Protein AF-A0A0W0EUM8-F1 (afdb_monomer_lite)

Secondary structure (DSSP, 8-state):
--HHHHHHHHHHHHHHHHHHHHHHHHHHHHHHHHHHHHHHH-SS----HHHHHHHHHHHHHHHHHHHHHHHHHHIIIIISTTTT-HHHHHHSTTHHHHHHHHHHHHHHHHHHHHHHHHHHHHHHHTTT-HHHHHHHHHHHHHHHHHHHHHHHHHHT--TT--TTHHHHHHHHHHHHHHHHHHHHHHHHHHHTS-THHHHHHHHHHH--

pLDDT: mean 71.12, std 13.41, range [39.47, 92.69]

Foldseek 3Di:
DPVVVVLVVLVVVLVVLVVVLVVLVVVLVVVVVVLVVVVVVDPPDDRPPVVNVLSVVLNVLSVVLSVVSVVVNCCLQPVCVVVPHSVVVVVVPPVVLVVVLVNLVSVLVSLLSVLVVLLVVLCVLVVNPCPLSVVSVVLSVQLVVLSVVLSVLSVPDDPPDPPSVVVSVVSVVSNVVSSVVSVVSSVVSSVVSDPVVVVVVVVVVVVD

Radius of gyration: 22.45 Å; chains: 1; bounding box: 60×25×68 Å

Structure (mmCIF, N/CA/C/O backbone):
data_AF-A0A0W0EUM8-F1
#
_entry.id   AF-A0A0W0EUM8-F1
#
loop_
_atom_site.group_PDB
_atom_site.id
_atom_site.type_symbol
_atom_site.label_atom_id
_atom_site.label_alt_id
_atom_site.label_comp_id
_atom_site.label_asym_id
_atom_site.label_entity_id
_atom_site.label_seq_id
_atom_site.pdbx_PDB_ins_code
_atom_site.Cartn_x
_atom_site.Cartn_y
_atom_site.Cartn_z
_atom_site.occupancy
_atom_site.B_iso_or_equiv
_atom_site.auth_seq_id
_atom_site.auth_comp_id
_atom_site.auth_asym_id
_atom_site.auth_atom_id
_atom_site.pdbx_PDB_model_num
ATOM 1 N N . MET A 1 1 ? 11.590 9.598 -30.846 1.00 39.47 1 MET A N 1
ATOM 2 C CA . MET A 1 1 ? 11.551 10.796 -29.966 1.00 39.47 1 MET A CA 1
ATOM 3 C C . MET A 1 1 ? 10.695 10.592 -28.700 1.00 39.47 1 MET A C 1
ATOM 5 O O . MET A 1 1 ? 10.534 11.533 -27.940 1.00 39.47 1 MET A O 1
ATOM 9 N N . SER A 1 2 ? 10.203 9.379 -28.421 1.00 51.53 2 SER A N 1
ATOM 10 C CA . SER A 1 2 ? 9.287 9.040 -27.312 1.00 51.53 2 SER A CA 1
ATOM 11 C C . SER A 1 2 ? 9.955 8.507 -26.039 1.00 51.53 2 SER A C 1
ATOM 13 O O . SER A 1 2 ? 9.294 8.376 -25.021 1.0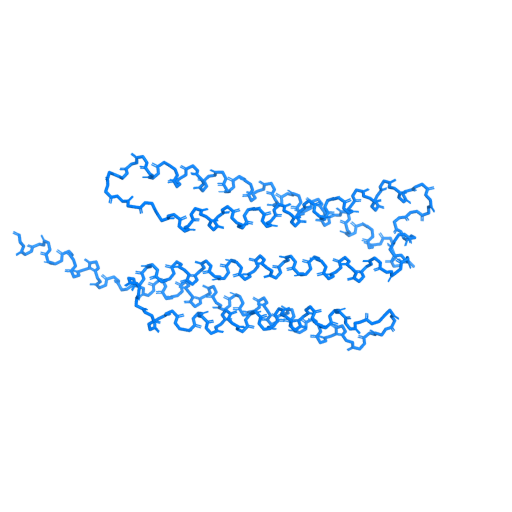0 51.53 2 SER A O 1
ATOM 15 N N . ASP A 1 3 ? 11.246 8.187 -26.071 1.00 49.84 3 ASP A N 1
ATOM 16 C CA . ASP A 1 3 ? 11.852 7.396 -24.987 1.00 49.84 3 ASP A CA 1
ATOM 17 C C . ASP A 1 3 ? 12.497 8.267 -23.898 1.00 49.84 3 ASP A C 1
ATOM 19 O O . ASP A 1 3 ? 12.650 7.835 -22.760 1.00 49.84 3 ASP A O 1
ATOM 23 N N . LEU A 1 4 ? 12.841 9.518 -24.233 1.00 57.50 4 LEU A N 1
ATOM 24 C CA . LEU A 1 4 ? 13.409 10.483 -23.283 1.00 57.50 4 LEU A CA 1
ATOM 25 C C . LEU A 1 4 ? 12.379 10.892 -22.210 1.00 57.50 4 LEU A C 1
ATOM 27 O O . LEU A 1 4 ? 12.738 11.252 -21.088 1.00 57.50 4 LEU A O 1
ATOM 31 N N . SER A 1 5 ? 11.083 10.811 -22.537 1.00 66.81 5 SER A N 1
ATOM 32 C CA . SER A 1 5 ? 10.002 11.098 -21.591 1.00 66.81 5 SER A CA 1
ATOM 33 C C . SER A 1 5 ? 9.800 9.973 -20.576 1.00 66.81 5 SER A C 1
ATOM 35 O O . SER A 1 5 ? 9.474 10.260 -19.427 1.00 66.81 5 SER A O 1
ATOM 37 N N . LEU A 1 6 ? 10.033 8.710 -20.952 1.00 67.44 6 LEU A N 1
ATOM 38 C CA . LEU A 1 6 ? 9.819 7.554 -20.078 1.00 67.44 6 LEU A CA 1
ATOM 39 C C . LEU A 1 6 ? 10.828 7.508 -18.925 1.00 67.44 6 LEU A C 1
ATOM 41 O O . LEU A 1 6 ? 10.447 7.277 -17.779 1.00 67.44 6 LEU A O 1
ATOM 45 N N . GLU A 1 7 ? 12.107 7.746 -19.218 1.00 67.38 7 GLU A N 1
ATOM 46 C CA . GLU A 1 7 ? 13.165 7.788 -18.201 1.00 67.38 7 GLU A CA 1
ATOM 47 C C . GLU A 1 7 ? 12.944 8.949 -17.225 1.00 67.38 7 GLU A C 1
ATOM 49 O O . GLU A 1 7 ? 12.997 8.762 -16.009 1.00 67.38 7 GLU A O 1
ATOM 54 N N . THR A 1 8 ? 12.587 10.121 -17.760 1.00 72.69 8 THR A N 1
ATOM 55 C CA . THR A 1 8 ? 12.259 11.313 -16.970 1.00 72.69 8 THR A CA 1
ATOM 56 C C . THR A 1 8 ? 11.038 11.073 -16.078 1.00 72.69 8 THR A C 1
ATOM 58 O O . THR A 1 8 ? 11.063 11.390 -14.890 1.00 72.69 8 THR A O 1
ATOM 61 N N . TYR A 1 9 ? 9.981 10.459 -16.619 1.00 77.31 9 TYR A N 1
ATOM 62 C CA . TYR A 1 9 ? 8.780 10.102 -15.863 1.00 77.31 9 TYR A CA 1
ATOM 63 C C . TYR A 1 9 ? 9.095 9.145 -14.710 1.00 77.31 9 TYR A C 1
ATOM 65 O O . TYR A 1 9 ? 8.673 9.389 -13.582 1.00 77.31 9 TYR A O 1
ATOM 73 N N . LYS A 1 10 ? 9.868 8.083 -14.967 1.00 73.88 10 LYS A N 1
ATOM 74 C CA . LYS A 1 10 ? 10.244 7.102 -13.939 1.00 73.88 10 LYS A CA 1
ATOM 75 C C . LYS A 1 10 ? 11.109 7.709 -12.844 1.00 73.88 10 LYS A C 1
ATOM 77 O O . LYS A 1 10 ? 10.906 7.403 -11.674 1.00 73.88 10 LYS A O 1
ATOM 82 N N . PHE A 1 11 ? 12.044 8.581 -13.218 1.00 78.44 11 PHE A N 1
ATOM 83 C CA . PHE A 1 11 ? 12.857 9.311 -12.254 1.00 78.44 11 PHE A CA 1
ATOM 84 C C . PHE A 1 11 ? 11.972 10.129 -11.310 1.00 78.44 11 PHE A C 1
ATOM 86 O O . PHE A 1 11 ? 12.057 9.980 -10.093 1.00 78.44 11 PHE A O 1
ATOM 93 N N . ILE A 1 12 ? 11.069 10.938 -11.871 1.00 82.94 12 ILE A N 1
ATOM 94 C CA . ILE A 1 12 ? 10.133 11.756 -11.091 1.00 82.94 12 ILE A CA 1
ATOM 95 C C . ILE A 1 12 ? 9.230 10.868 -10.222 1.00 82.94 12 ILE A C 1
ATOM 97 O O . ILE A 1 12 ? 9.024 11.179 -9.051 1.00 82.94 12 ILE A O 1
ATOM 101 N N . ALA A 1 13 ? 8.733 9.750 -10.758 1.00 83.62 13 ALA A N 1
ATOM 102 C CA . ALA A 1 13 ? 7.863 8.827 -10.034 1.00 83.62 13 ALA A CA 1
ATOM 103 C C . ALA A 1 13 ? 8.527 8.261 -8.768 1.00 83.62 13 ALA A C 1
ATOM 105 O O . ALA A 1 13 ? 7.901 8.278 -7.713 1.00 83.62 13 ALA A O 1
ATOM 106 N N . ILE A 1 14 ? 9.798 7.850 -8.837 1.00 83.44 14 ILE A N 1
ATOM 107 C CA . ILE A 1 14 ? 10.536 7.313 -7.679 1.00 83.44 14 ILE A CA 1
ATOM 108 C C . ILE A 1 14 ? 10.715 8.378 -6.587 1.00 83.44 14 ILE A C 1
ATOM 110 O O . ILE A 1 14 ? 10.550 8.087 -5.403 1.00 83.44 14 ILE A O 1
ATOM 114 N N . TRP A 1 15 ? 11.018 9.625 -6.962 1.00 87.25 15 TRP A N 1
ATOM 115 C CA . TRP A 1 15 ? 11.133 10.725 -5.996 1.00 87.25 15 TRP A CA 1
ATOM 116 C C . TRP A 1 15 ? 9.802 11.042 -5.320 1.00 87.25 15 TRP A C 1
ATOM 118 O O . TRP A 1 15 ? 9.750 11.237 -4.106 1.00 87.25 15 TRP A O 1
ATOM 128 N N . VAL A 1 16 ? 8.720 11.068 -6.097 1.00 89.56 16 VAL A N 1
ATOM 129 C CA . VAL A 1 16 ? 7.369 11.264 -5.566 1.00 89.56 16 VAL A CA 1
ATOM 130 C C . VAL A 1 16 ? 7.001 10.121 -4.616 1.00 89.56 16 VAL A C 1
ATOM 132 O O . VAL A 1 16 ? 6.531 10.379 -3.508 1.00 89.56 16 VAL A O 1
ATOM 135 N N . GLU A 1 17 ? 7.275 8.872 -4.994 1.00 86.75 17 GLU A N 1
ATOM 136 C CA . GLU A 1 17 ? 7.037 7.699 -4.149 1.00 86.75 17 GLU A CA 1
ATOM 137 C C . GLU A 1 17 ? 7.831 7.765 -2.834 1.00 86.75 17 GLU A C 1
ATOM 139 O O . GLU A 1 17 ? 7.269 7.520 -1.765 1.00 86.75 17 GLU A O 1
ATOM 144 N N . ALA A 1 18 ? 9.097 8.193 -2.881 1.00 89.56 18 ALA A N 1
ATOM 145 C CA . ALA A 1 18 ? 9.931 8.373 -1.694 1.00 89.56 18 ALA A CA 1
ATOM 146 C C . ALA A 1 18 ? 9.352 9.408 -0.713 1.00 89.56 18 ALA A C 1
ATOM 148 O O . ALA A 1 18 ? 9.354 9.182 0.500 1.00 89.56 18 ALA A O 1
ATOM 149 N N . ILE A 1 19 ? 8.814 10.523 -1.222 1.00 92.19 19 ILE A N 1
ATOM 150 C CA . ILE A 1 19 ? 8.155 11.547 -0.395 1.00 92.19 19 ILE A CA 1
ATOM 151 C C . ILE A 1 19 ? 6.917 10.958 0.292 1.00 92.19 19 ILE A C 1
ATOM 153 O O . ILE A 1 19 ? 6.753 11.111 1.507 1.00 92.19 19 ILE A O 1
ATOM 157 N N . PHE A 1 20 ? 6.069 10.245 -0.454 1.00 89.00 20 PHE A N 1
ATOM 158 C CA . PHE A 1 20 ? 4.875 9.606 0.105 1.00 89.00 20 PHE A CA 1
ATOM 159 C C . PHE A 1 20 ? 5.219 8.535 1.146 1.00 89.00 20 PHE A C 1
ATOM 161 O O . PHE A 1 20 ? 4.575 8.479 2.198 1.00 89.00 20 PHE A O 1
ATOM 168 N N . TRP A 1 21 ? 6.253 7.726 0.909 1.00 90.88 21 TRP A N 1
ATOM 169 C CA . TRP A 1 21 ? 6.733 6.742 1.880 1.00 90.88 21 TRP A CA 1
ATOM 170 C C . TRP A 1 21 ? 7.273 7.405 3.160 1.00 90.88 21 TRP A C 1
ATOM 172 O O . TRP A 1 21 ? 6.959 6.967 4.273 1.00 90.88 21 TRP A O 1
ATOM 182 N N . GLY A 1 22 ? 8.006 8.517 3.033 1.00 90.12 22 GLY A N 1
ATOM 183 C CA . GLY A 1 22 ? 8.460 9.315 4.175 1.00 90.12 22 GLY A CA 1
ATOM 184 C C . GLY A 1 22 ? 7.294 9.847 5.017 1.00 90.12 22 GLY A C 1
ATOM 185 O O . GLY A 1 22 ? 7.267 9.667 6.237 1.00 90.12 22 GLY A O 1
ATOM 186 N N . MET A 1 23 ? 6.275 10.423 4.371 1.00 92.56 23 MET A N 1
ATOM 187 C CA . MET A 1 23 ? 5.049 10.865 5.049 1.00 92.56 23 MET A CA 1
ATOM 188 C C . MET A 1 23 ? 4.325 9.705 5.747 1.00 92.56 23 MET A C 1
ATOM 190 O O . MET A 1 23 ? 3.881 9.841 6.891 1.00 92.56 23 MET A O 1
ATOM 194 N N . TYR A 1 24 ? 4.234 8.548 5.087 1.00 88.81 24 TYR A N 1
ATOM 195 C CA . TYR A 1 24 ? 3.601 7.357 5.650 1.00 88.81 24 TYR A CA 1
ATOM 196 C C . TYR A 1 24 ? 4.340 6.836 6.891 1.00 88.81 24 TYR A C 1
ATOM 198 O O . TYR A 1 24 ? 3.704 6.433 7.866 1.00 88.81 24 TYR A O 1
ATOM 206 N N . THR A 1 25 ? 5.669 6.935 6.908 1.00 90.62 25 THR A N 1
ATOM 207 C CA . THR A 1 25 ? 6.510 6.566 8.056 1.00 90.62 25 THR A CA 1
ATOM 208 C C . THR A 1 25 ? 6.232 7.438 9.280 1.00 90.62 25 THR A C 1
ATOM 210 O O . THR A 1 25 ? 6.096 6.924 10.394 1.00 90.62 25 THR A O 1
ATOM 213 N N . VAL A 1 26 ? 6.065 8.750 9.091 1.00 92.69 26 VAL A N 1
ATOM 214 C CA . VAL A 1 26 ? 5.696 9.668 10.184 1.00 92.69 26 VAL A CA 1
ATOM 215 C C . VAL A 1 26 ? 4.311 9.328 10.738 1.00 92.69 26 VAL A C 1
ATOM 217 O O . VAL A 1 26 ? 4.139 9.224 11.955 1.00 92.69 26 VAL A O 1
ATOM 220 N N . LEU A 1 27 ? 3.329 9.085 9.862 1.00 87.94 27 LEU A N 1
ATOM 221 C CA . LEU A 1 27 ? 1.982 8.668 10.267 1.00 87.94 27 LEU A CA 1
ATOM 222 C C . LEU A 1 27 ? 1.996 7.341 11.032 1.00 87.94 27 LEU A C 1
ATOM 224 O O . LEU A 1 27 ? 1.303 7.208 12.043 1.00 87.94 27 LEU A O 1
ATOM 228 N N . PHE A 1 28 ? 2.804 6.376 10.590 1.00 88.25 28 PHE A N 1
ATOM 229 C CA . PHE A 1 28 ? 3.001 5.115 11.296 1.00 88.25 28 PHE A CA 1
ATOM 230 C C . PHE A 1 28 ? 3.592 5.342 12.695 1.00 88.25 28 PHE A C 1
ATOM 232 O O . PHE A 1 28 ? 3.067 4.803 13.670 1.00 88.25 28 PHE A O 1
ATOM 239 N N . GLY A 1 29 ? 4.608 6.201 12.823 1.00 87.06 29 GLY A N 1
ATOM 240 C CA . GLY A 1 29 ? 5.197 6.577 14.112 1.00 87.06 29 GLY A CA 1
ATOM 241 C C . GLY A 1 29 ? 4.182 7.198 15.076 1.00 87.06 29 GLY A C 1
ATOM 242 O O . GLY A 1 29 ? 4.079 6.772 16.228 1.00 87.06 29 GLY A O 1
ATOM 243 N N . ILE A 1 30 ? 3.365 8.141 14.594 1.00 86.38 30 ILE A N 1
ATOM 244 C CA . ILE A 1 30 ? 2.280 8.751 15.380 1.00 86.38 30 ILE A CA 1
ATOM 245 C C . ILE A 1 30 ? 1.245 7.692 15.779 1.00 86.38 30 ILE A C 1
ATOM 247 O O . ILE A 1 30 ? 0.843 7.626 16.941 1.00 86.38 30 ILE A O 1
ATOM 251 N N . CYS A 1 31 ? 0.832 6.830 14.847 1.00 84.00 31 CYS A N 1
ATOM 252 C CA . CYS A 1 31 ? -0.136 5.766 15.107 1.00 84.00 31 CYS A CA 1
ATOM 253 C C . CYS A 1 31 ? 0.362 4.804 16.195 1.00 84.00 31 CYS A C 1
ATOM 255 O O . CYS A 1 31 ? -0.363 4.510 17.148 1.00 84.00 31 CYS A O 1
ATOM 257 N N . MET A 1 32 ? 1.624 4.382 16.107 1.00 83.56 32 MET A N 1
ATOM 258 C CA . MET A 1 32 ? 2.278 3.546 17.112 1.00 83.56 32 MET A CA 1
ATOM 259 C C . MET A 1 32 ? 2.364 4.253 18.464 1.00 83.56 32 MET A C 1
ATOM 261 O O . MET A 1 32 ? 2.022 3.656 19.486 1.00 83.56 32 MET A O 1
ATOM 265 N N . TYR A 1 33 ? 2.749 5.531 18.487 1.00 83.94 33 TYR A N 1
ATOM 266 C CA . TYR A 1 33 ? 2.795 6.323 19.714 1.00 83.94 33 TYR A CA 1
ATOM 267 C C . TYR A 1 33 ? 1.421 6.408 20.385 1.00 83.94 33 TYR A C 1
ATOM 269 O O . TYR A 1 33 ? 1.316 6.179 21.590 1.00 83.94 33 TYR A O 1
ATOM 277 N N . VAL A 1 34 ? 0.357 6.674 19.623 1.00 81.31 34 VAL A N 1
ATOM 278 C CA . VAL A 1 34 ? -1.016 6.752 20.142 1.00 81.31 34 VAL A CA 1
ATOM 279 C C . VAL A 1 34 ? -1.489 5.391 20.652 1.00 81.31 34 VAL A C 1
ATOM 281 O O . VAL A 1 34 ? -2.000 5.315 21.767 1.00 81.31 34 VAL A O 1
ATOM 284 N N . LEU A 1 35 ? -1.275 4.307 19.901 1.00 74.00 35 LEU A N 1
ATOM 285 C CA . LEU A 1 35 ? -1.672 2.952 20.307 1.00 74.00 35 LEU A CA 1
ATOM 286 C C . LEU A 1 35 ? -0.943 2.486 21.576 1.00 74.00 35 LEU A C 1
ATOM 288 O O . LEU A 1 35 ? -1.557 1.909 22.477 1.00 74.00 35 LEU A O 1
ATOM 292 N N . LEU A 1 36 ? 0.360 2.759 21.676 1.00 75.06 36 LEU A N 1
ATOM 293 C CA . LEU A 1 36 ? 1.174 2.411 22.842 1.00 75.06 36 LEU A CA 1
ATOM 294 C C . LEU A 1 36 ? 0.900 3.331 24.041 1.00 75.06 36 LEU A C 1
ATOM 296 O O . LEU A 1 36 ? 0.954 2.882 25.186 1.00 75.06 36 LEU A O 1
ATOM 300 N N . SER A 1 37 ? 0.562 4.598 23.805 1.00 69.88 37 SER A N 1
ATOM 301 C CA . SER A 1 37 ? 0.185 5.542 24.865 1.00 69.88 37 SER A CA 1
ATOM 302 C C . SER A 1 37 ? -1.232 5.293 25.385 1.00 69.88 37 SER A C 1
ATOM 304 O O . SER A 1 37 ? -1.477 5.449 26.580 1.00 69.88 37 SER A O 1
ATOM 306 N N . ALA A 1 38 ? -2.156 4.846 24.531 1.00 63.31 38 ALA A N 1
ATOM 307 C CA . ALA A 1 38 ? -3.490 4.398 24.930 1.00 63.31 38 ALA A CA 1
ATOM 308 C C . ALA A 1 38 ? -3.418 3.149 25.825 1.00 63.31 38 ALA A C 1
ATOM 310 O O . ALA A 1 38 ? -4.126 3.072 26.827 1.00 63.31 38 ALA A O 1
ATOM 311 N N . ARG A 1 39 ? -2.480 2.226 25.549 1.00 60.34 39 ARG A N 1
ATOM 312 C CA . ARG A 1 39 ? -2.170 1.085 26.434 1.00 60.34 39 ARG A CA 1
ATOM 313 C C . ARG A 1 39 ? -1.769 1.522 27.849 1.00 60.34 39 ARG A C 1
ATOM 315 O O . ARG A 1 39 ? -2.073 0.808 28.795 1.00 60.34 39 ARG A O 1
ATOM 322 N N . LYS A 1 40 ? -1.085 2.664 28.001 1.00 56.34 40 LYS A N 1
ATOM 323 C CA . LYS A 1 40 ? -0.689 3.200 29.317 1.00 56.34 40 LYS A CA 1
ATOM 324 C C . LYS A 1 40 ? -1.819 3.942 30.041 1.00 56.34 40 LYS A C 1
ATOM 326 O O . LYS A 1 40 ? -1.772 4.033 31.260 1.00 56.34 40 LYS A O 1
ATOM 331 N N . ARG A 1 41 ? -2.804 4.485 29.314 1.00 53.84 41 ARG A N 1
ATOM 332 C CA . ARG A 1 41 ? -3.895 5.308 29.873 1.00 53.84 41 ARG A CA 1
ATOM 333 C C . ARG A 1 41 ? -5.143 4.518 30.285 1.00 53.84 41 ARG A C 1
ATOM 335 O O . ARG A 1 41 ? -5.912 5.019 31.095 1.00 53.84 41 ARG A O 1
ATOM 342 N N . CYS A 1 42 ? -5.356 3.311 29.760 1.00 47.56 42 CYS A N 1
ATOM 343 C CA . CYS A 1 42 ? -6.550 2.512 30.052 1.00 47.56 42 CYS A CA 1
ATOM 344 C C . CYS A 1 42 ? -6.211 1.259 30.878 1.00 47.56 42 CYS A C 1
ATOM 346 O O . CYS A 1 42 ? -5.749 0.262 30.331 1.00 47.56 42 CYS A O 1
ATOM 348 N N . THR A 1 43 ? -6.513 1.283 32.181 1.00 44.56 43 THR A N 1
ATOM 349 C CA . THR A 1 43 ? -6.346 0.154 33.127 1.00 44.56 43 THR A CA 1
ATOM 350 C C . THR A 1 43 ? -7.279 -1.039 32.839 1.00 44.56 43 THR A C 1
ATOM 352 O O . THR A 1 43 ? -7.033 -2.144 33.310 1.00 44.56 43 THR A O 1
ATOM 355 N N . THR A 1 44 ? -8.323 -0.857 32.022 1.00 46.00 44 THR A N 1
ATOM 356 C CA . THR A 1 44 ? -9.363 -1.872 31.739 1.00 46.00 44 THR A CA 1
ATOM 357 C C . THR A 1 44 ? -9.571 -2.187 30.251 1.00 46.00 44 THR A C 1
ATOM 359 O O . THR A 1 44 ? -10.346 -3.078 29.910 1.00 46.00 44 THR A O 1
ATOM 362 N N . GLY A 1 45 ? -8.885 -1.497 29.335 1.00 44.34 45 GLY A N 1
ATOM 363 C CA . GLY A 1 45 ? -9.118 -1.631 27.894 1.00 44.34 45 GLY A CA 1
ATOM 364 C C . GLY A 1 45 ? -8.133 -2.586 27.236 1.00 44.34 45 GLY A C 1
ATOM 365 O O . GLY A 1 45 ? -6.981 -2.222 27.005 1.00 44.34 45 GLY A O 1
ATOM 366 N N . THR A 1 46 ? -8.567 -3.798 26.883 1.00 46.22 46 THR A N 1
ATOM 367 C CA . THR A 1 46 ? -7.775 -4.696 26.034 1.00 46.22 46 THR A CA 1
ATOM 368 C C . THR A 1 46 ? -7.397 -3.965 24.750 1.00 46.22 46 THR A C 1
ATOM 370 O O . THR A 1 46 ? -8.260 -3.660 23.926 1.00 46.22 46 THR A O 1
ATOM 373 N N . VAL A 1 47 ? -6.109 -3.673 24.573 1.00 51.19 47 VAL A N 1
ATOM 374 C CA . VAL A 1 47 ? -5.585 -3.126 23.319 1.00 51.19 47 VAL A CA 1
ATOM 375 C C . VAL A 1 47 ? -6.061 -4.041 22.195 1.00 51.19 47 VAL A C 1
ATOM 377 O O . VAL A 1 47 ? -5.870 -5.258 22.285 1.00 51.19 47 VAL A O 1
ATOM 380 N N . ASN A 1 48 ? -6.674 -3.486 21.147 1.00 62.31 48 ASN A N 1
ATOM 381 C CA . ASN A 1 48 ? -6.999 -4.239 19.937 1.00 62.31 48 ASN A CA 1
ATOM 382 C C . ASN A 1 48 ? -5.686 -4.659 19.254 1.00 62.31 48 ASN A C 1
ATOM 384 O O . ASN A 1 48 ? -5.261 -4.052 18.276 1.00 62.31 48 ASN A O 1
ATOM 388 N N . LYS A 1 49 ? -5.043 -5.715 19.781 1.00 66.56 49 LYS A N 1
ATOM 389 C CA . LYS A 1 49 ? -3.905 -6.452 19.205 1.00 66.56 49 LYS A CA 1
ATOM 390 C C . LYS A 1 49 ? -3.981 -6.556 17.674 1.00 66.56 49 LYS A C 1
ATOM 392 O O . LYS A 1 49 ? -2.963 -6.313 17.033 1.00 66.56 49 LYS A O 1
ATOM 397 N N . PRO A 1 50 ? -5.150 -6.848 17.072 1.00 67.00 50 PRO A N 1
ATOM 398 C CA . PRO A 1 50 ? -5.276 -6.889 15.620 1.00 67.00 50 PRO A CA 1
ATOM 399 C C . PRO A 1 50 ? -4.997 -5.554 14.934 1.00 67.00 50 PRO A C 1
ATOM 401 O O . PRO A 1 50 ? -4.310 -5.573 13.929 1.00 67.00 50 PRO A O 1
ATOM 404 N N . PHE A 1 51 ? -5.423 -4.412 15.481 1.00 71.81 51 PHE A N 1
ATOM 405 C CA . PHE A 1 51 ? -5.164 -3.097 14.879 1.00 71.81 51 PHE A CA 1
ATOM 406 C C . PHE A 1 51 ? -3.661 -2.786 14.809 1.00 71.81 51 PHE A C 1
ATOM 408 O O . PHE A 1 51 ? -3.165 -2.293 13.796 1.00 71.81 51 PHE A O 1
ATOM 415 N N . LEU A 1 52 ? -2.927 -3.137 15.870 1.00 75.62 52 LEU A N 1
ATOM 416 C CA . LEU A 1 52 ? -1.472 -3.012 15.913 1.00 75.62 52 LEU A CA 1
ATOM 417 C C . LEU A 1 52 ? -0.806 -3.937 14.886 1.00 75.62 52 LEU A C 1
ATOM 419 O O . LEU A 1 52 ? -0.016 -3.475 14.068 1.00 75.62 52 LEU A O 1
ATOM 423 N N . ALA A 1 53 ? -1.173 -5.223 14.892 1.00 78.31 53 ALA A N 1
ATOM 424 C CA . ALA A 1 53 ? -0.631 -6.211 13.961 1.00 78.31 53 ALA A CA 1
ATOM 425 C C . ALA A 1 53 ? -0.846 -5.785 12.504 1.00 78.31 53 ALA A C 1
ATOM 427 O O . ALA A 1 53 ? 0.045 -5.889 11.670 1.00 78.31 53 ALA A O 1
ATOM 428 N N . THR A 1 54 ? -2.014 -5.236 12.201 1.00 74.94 54 THR A N 1
ATOM 429 C CA . THR A 1 54 ? -2.370 -4.834 10.846 1.00 74.94 54 THR A CA 1
ATOM 430 C C . THR A 1 54 ? -1.692 -3.545 10.396 1.00 74.94 54 THR A C 1
ATOM 432 O O . THR A 1 54 ? -1.298 -3.451 9.238 1.00 74.94 54 THR A O 1
ATOM 435 N N . ALA A 1 55 ? -1.494 -2.577 11.299 1.00 81.19 55 ALA A N 1
ATOM 436 C CA . ALA A 1 55 ? -0.713 -1.379 10.996 1.00 81.19 55 ALA A CA 1
ATOM 437 C C . ALA A 1 55 ? 0.746 -1.745 10.691 1.00 81.19 55 ALA A C 1
ATOM 439 O O . ALA A 1 55 ? 1.323 -1.218 9.744 1.00 81.19 55 ALA A O 1
ATOM 440 N N . MET A 1 56 ? 1.315 -2.696 11.442 1.00 84.19 56 MET A N 1
ATOM 441 C CA . MET A 1 56 ? 2.648 -3.234 11.163 1.00 84.19 56 MET A CA 1
ATOM 442 C C . MET A 1 56 ? 2.697 -3.905 9.789 1.00 84.19 56 MET A C 1
ATOM 444 O O . MET A 1 56 ? 3.578 -3.590 8.998 1.00 84.19 56 MET A O 1
ATOM 448 N N . VAL A 1 57 ? 1.741 -4.788 9.480 1.00 83.88 57 VAL A N 1
ATOM 449 C CA . VAL A 1 57 ? 1.680 -5.486 8.185 1.00 83.88 57 VAL A CA 1
ATOM 450 C C . VAL A 1 57 ? 1.618 -4.493 7.023 1.00 83.88 57 VAL A C 1
ATOM 452 O O . VAL A 1 57 ? 2.454 -4.578 6.130 1.00 83.88 57 VAL A O 1
ATOM 455 N N . LEU A 1 58 ? 0.703 -3.516 7.048 1.00 83.75 58 LEU A N 1
ATOM 456 C CA . LEU A 1 58 ? 0.608 -2.508 5.983 1.00 83.75 58 LEU A CA 1
ATOM 457 C C . LEU A 1 58 ? 1.892 -1.684 5.831 1.00 83.75 58 LEU A C 1
ATOM 459 O O . LEU A 1 58 ? 2.283 -1.365 4.709 1.00 83.75 58 LEU A O 1
ATOM 463 N N . TYR A 1 59 ? 2.548 -1.348 6.944 1.00 87.44 59 TYR A N 1
ATOM 464 C CA . TYR A 1 59 ? 3.808 -0.614 6.918 1.00 87.44 59 TYR A CA 1
ATOM 465 C C . TYR A 1 59 ? 4.943 -1.431 6.297 1.00 87.44 59 TYR A C 1
ATOM 467 O O . TYR A 1 59 ? 5.673 -0.926 5.442 1.00 87.44 59 TYR A O 1
ATOM 475 N N . PHE A 1 60 ? 5.060 -2.712 6.657 1.00 87.44 60 PHE A N 1
ATOM 476 C CA . PHE A 1 60 ? 6.043 -3.607 6.052 1.00 87.44 60 PHE A CA 1
ATOM 477 C C . PHE A 1 60 ? 5.785 -3.818 4.561 1.00 87.44 60 PHE A C 1
ATOM 479 O O . PHE A 1 60 ? 6.725 -3.714 3.780 1.00 87.44 60 PHE A O 1
ATOM 486 N N . LEU A 1 61 ? 4.535 -4.056 4.146 1.00 84.75 61 LEU A N 1
ATOM 487 C CA . LEU A 1 61 ? 4.197 -4.205 2.726 1.00 84.75 61 LEU A CA 1
ATOM 488 C C . LEU A 1 61 ? 4.527 -2.934 1.932 1.00 84.75 61 LEU A C 1
ATOM 490 O O . LEU A 1 61 ? 5.141 -3.026 0.872 1.00 84.75 61 LEU A O 1
ATOM 494 N N . SER A 1 62 ? 4.182 -1.755 2.458 1.00 86.62 62 SER A N 1
ATOM 495 C CA . SER A 1 62 ? 4.516 -0.475 1.822 1.00 86.62 62 SER A CA 1
ATOM 496 C C . SER A 1 62 ? 6.027 -0.242 1.741 1.00 86.62 62 SER A C 1
ATOM 498 O O . SER A 1 62 ? 6.517 0.233 0.722 1.00 86.62 62 SER A O 1
ATOM 500 N N . THR A 1 63 ? 6.780 -0.623 2.775 1.00 87.94 63 THR A N 1
ATOM 501 C CA . THR A 1 63 ? 8.245 -0.501 2.776 1.00 87.94 63 THR A CA 1
ATOM 502 C C . THR A 1 63 ? 8.885 -1.460 1.776 1.00 87.94 63 THR A C 1
ATOM 504 O O . THR A 1 63 ? 9.808 -1.073 1.070 1.00 87.94 63 THR A O 1
ATOM 507 N N . ILE A 1 64 ? 8.383 -2.694 1.670 1.00 86.38 64 ILE A N 1
ATOM 508 C CA . ILE A 1 64 ? 8.847 -3.663 0.671 1.00 86.38 64 ILE A CA 1
ATOM 509 C C . ILE A 1 64 ? 8.557 -3.151 -0.740 1.00 86.38 64 ILE A C 1
ATOM 511 O O . ILE A 1 64 ? 9.442 -3.235 -1.582 1.00 86.38 64 ILE A O 1
ATOM 515 N N . HIS A 1 65 ? 7.363 -2.603 -0.994 1.00 84.62 65 HIS A N 1
ATOM 516 C CA . HIS A 1 65 ? 7.015 -1.992 -2.281 1.00 84.62 65 HIS A CA 1
ATOM 517 C C . HIS A 1 65 ? 8.022 -0.901 -2.664 1.00 84.62 65 HIS A C 1
ATOM 519 O O . HIS A 1 65 ? 8.705 -1.029 -3.678 1.00 84.62 65 HIS A O 1
ATOM 525 N N . PHE A 1 66 ? 8.204 0.085 -1.782 1.00 86.19 66 PHE A N 1
ATOM 526 C CA . PHE A 1 66 ? 9.127 1.192 -2.011 1.00 86.19 66 PHE A CA 1
ATOM 527 C C . PHE A 1 66 ? 10.578 0.726 -2.200 1.00 86.19 66 PHE A C 1
ATOM 529 O O . PHE A 1 66 ? 11.253 1.172 -3.120 1.00 86.19 66 PHE A O 1
ATOM 536 N N . LEU A 1 67 ? 11.075 -0.198 -1.369 1.00 85.25 67 LEU A N 1
ATOM 537 C CA . LEU A 1 67 ? 12.438 -0.728 -1.502 1.00 85.25 67 LEU A CA 1
ATOM 538 C C . LEU A 1 67 ? 12.649 -1.454 -2.831 1.00 85.25 67 LEU A C 1
ATOM 540 O O . LEU A 1 67 ? 13.720 -1.352 -3.423 1.00 85.25 67 LEU A O 1
ATOM 544 N N . ASN A 1 68 ? 11.639 -2.187 -3.292 1.00 81.81 68 ASN A N 1
ATOM 545 C CA . ASN A 1 68 ? 11.668 -2.905 -4.557 1.00 81.81 68 ASN A CA 1
ATOM 546 C C . ASN A 1 68 ? 11.760 -1.902 -5.722 1.00 81.81 68 ASN A C 1
ATOM 548 O O . ASN A 1 68 ? 12.599 -2.064 -6.605 1.00 81.81 68 ASN A O 1
ATOM 552 N N . ASP A 1 69 ? 10.969 -0.827 -5.694 1.00 80.00 69 ASP A N 1
ATOM 553 C CA . ASP A 1 69 ? 11.010 0.233 -6.710 1.00 80.00 69 ASP A CA 1
ATOM 554 C C . ASP A 1 69 ? 12.295 1.064 -6.650 1.00 80.00 69 ASP A C 1
ATOM 556 O O . ASP A 1 69 ? 12.899 1.344 -7.689 1.00 80.00 69 ASP A O 1
ATOM 560 N N . PHE A 1 70 ? 12.802 1.344 -5.451 1.00 82.81 70 PHE A N 1
ATOM 561 C CA . PHE A 1 70 ? 14.064 2.045 -5.247 1.00 82.81 70 PHE A CA 1
ATOM 562 C C . PHE A 1 70 ? 15.278 1.230 -5.714 1.00 82.81 70 PHE A C 1
ATOM 564 O O . PHE A 1 70 ? 16.109 1.751 -6.456 1.00 82.81 70 PHE A O 1
ATOM 571 N N . ALA A 1 71 ? 15.381 -0.051 -5.339 1.00 79.19 71 ALA A N 1
ATOM 572 C CA . ALA A 1 71 ? 16.476 -0.930 -5.763 1.00 79.19 71 ALA A CA 1
ATOM 573 C C . ALA A 1 71 ? 16.528 -1.067 -7.290 1.00 79.19 71 ALA A C 1
ATOM 575 O O . ALA A 1 71 ? 17.600 -1.090 -7.892 1.00 79.19 71 ALA A O 1
ATOM 576 N N . ARG A 1 72 ? 15.361 -1.095 -7.936 1.00 71.00 72 ARG A N 1
ATOM 577 C CA . ARG A 1 72 ? 15.259 -1.127 -9.395 1.00 71.00 72 ARG A CA 1
ATOM 578 C C . ARG A 1 72 ? 15.600 0.192 -10.057 1.00 71.00 72 ARG A C 1
ATOM 580 O O . ARG A 1 72 ? 16.269 0.177 -11.086 1.00 71.00 72 ARG A O 1
ATOM 587 N N . GLY A 1 73 ? 15.157 1.308 -9.482 1.00 72.88 73 GLY A N 1
ATOM 588 C CA . GLY A 1 73 ? 15.604 2.633 -9.892 1.00 72.88 73 GLY A CA 1
ATOM 589 C C . GLY A 1 73 ? 17.125 2.716 -9.842 1.00 72.88 73 GLY A C 1
ATOM 590 O O . GLY A 1 73 ? 17.760 3.064 -10.829 1.00 72.88 73 GLY A O 1
ATOM 591 N N . TYR A 1 74 ? 17.715 2.286 -8.730 1.00 75.06 74 TYR A N 1
ATOM 592 C CA . TYR A 1 74 ? 19.159 2.256 -8.541 1.00 75.06 74 TYR A CA 1
ATOM 593 C C . TYR A 1 74 ? 19.882 1.421 -9.612 1.00 75.06 74 TYR A C 1
ATOM 595 O O . TYR A 1 74 ? 20.773 1.945 -10.275 1.00 75.06 74 TYR A O 1
ATOM 603 N N . ILE A 1 75 ? 19.458 0.175 -9.856 1.00 70.38 75 ILE A N 1
ATOM 604 C CA . ILE A 1 75 ? 20.035 -0.694 -10.903 1.00 70.38 75 ILE A CA 1
ATOM 605 C C . ILE A 1 75 ? 19.867 -0.071 -12.300 1.00 70.38 75 ILE A C 1
ATOM 607 O O . ILE A 1 75 ? 20.819 -0.008 -13.079 1.00 70.38 75 ILE A O 1
ATOM 611 N N . GLY A 1 76 ? 18.674 0.446 -12.609 1.00 66.62 76 GLY A N 1
ATOM 612 C CA . GLY A 1 76 ? 18.364 1.046 -13.907 1.00 66.62 76 GLY A CA 1
ATOM 613 C C . GLY A 1 76 ? 19.124 2.346 -14.196 1.00 66.62 76 GLY A C 1
ATOM 614 O O . GLY A 1 76 ? 19.428 2.613 -15.356 1.00 66.62 76 GLY A O 1
ATOM 615 N N . PHE A 1 77 ? 19.446 3.140 -13.167 1.00 64.69 77 PHE A N 1
ATOM 616 C CA . PHE A 1 77 ? 20.177 4.406 -13.309 1.00 64.69 77 PHE A CA 1
ATOM 617 C C . PHE A 1 77 ? 21.704 4.251 -13.199 1.00 64.69 77 PHE A C 1
ATOM 619 O O . PHE A 1 77 ? 22.412 4.903 -13.963 1.00 64.69 77 PHE A O 1
ATOM 626 N N . LEU A 1 78 ? 22.233 3.414 -12.292 1.00 63.09 78 LEU A N 1
ATOM 627 C CA . LEU A 1 78 ? 23.687 3.280 -12.080 1.00 63.09 78 LEU A CA 1
ATOM 628 C C . LEU A 1 78 ? 24.343 2.192 -12.937 1.00 63.09 78 LEU A C 1
ATOM 630 O O . LEU A 1 78 ? 25.415 2.419 -13.488 1.00 63.09 78 LEU A O 1
ATOM 634 N N . GLU A 1 79 ? 23.739 1.007 -13.043 1.00 57.84 79 GLU A N 1
ATOM 635 C CA . GLU A 1 79 ? 24.417 -0.170 -13.613 1.00 57.84 79 GLU A CA 1
ATOM 636 C C . GLU A 1 79 ? 24.360 -0.193 -15.152 1.00 57.84 79 GLU A C 1
ATOM 638 O O . GLU A 1 79 ? 25.248 -0.729 -15.817 1.00 57.84 79 GLU A O 1
ATOM 643 N N . TYR A 1 80 ? 23.353 0.472 -15.726 1.00 55.94 80 TYR A N 1
ATOM 644 C CA . TYR A 1 80 ? 23.180 0.644 -17.174 1.00 55.94 80 TYR A CA 1
ATOM 645 C C . TYR A 1 80 ? 23.494 2.052 -17.691 1.00 55.94 80 TYR A C 1
ATOM 647 O O . TYR A 1 80 ? 23.481 2.265 -18.906 1.00 55.94 80 TYR A O 1
ATOM 655 N N . GLY A 1 81 ? 23.848 2.996 -16.812 1.00 53.56 81 GLY A N 1
ATOM 656 C CA . GLY A 1 81 ? 24.271 4.343 -17.208 1.00 53.56 81 GLY A CA 1
ATOM 657 C C . GLY A 1 81 ? 25.497 4.342 -18.133 1.00 53.56 81 GLY A C 1
ATOM 658 O O . GLY A 1 81 ? 25.559 5.143 -19.060 1.00 53.56 81 GLY A O 1
ATOM 659 N N . ASP A 1 82 ? 26.413 3.384 -17.948 1.00 51.34 82 ASP A N 1
ATOM 660 C CA . ASP A 1 82 ? 27.715 3.335 -18.637 1.00 51.34 82 ASP A CA 1
ATOM 661 C C . ASP A 1 82 ? 27.742 2.398 -19.873 1.00 51.34 82 ASP A C 1
ATOM 663 O O . ASP A 1 82 ? 28.671 2.427 -20.675 1.00 51.34 82 ASP A O 1
ATOM 667 N N . LYS A 1 83 ? 26.706 1.562 -20.079 1.00 51.19 83 LYS A N 1
ATOM 668 C CA . LYS A 1 83 ? 26.644 0.533 -21.153 1.00 51.19 83 LYS A CA 1
ATOM 669 C C . LYS A 1 83 ? 25.604 0.796 -22.258 1.00 51.19 83 LYS A C 1
ATOM 671 O O . LYS A 1 83 ? 25.364 -0.073 -23.102 1.00 51.19 83 LYS A O 1
ATOM 676 N N . GLY A 1 84 ? 24.999 1.986 -22.288 1.00 53.38 84 GLY A N 1
ATOM 677 C CA . GLY A 1 84 ? 24.007 2.377 -23.306 1.00 53.38 84 GLY A CA 1
ATOM 678 C C . GLY A 1 84 ? 22.710 2.990 -22.768 1.00 53.38 84 GLY A C 1
ATOM 679 O O . GLY A 1 84 ? 21.769 3.164 -23.540 1.00 53.38 84 GLY A O 1
ATOM 680 N N . GLY A 1 85 ? 22.661 3.325 -21.477 1.00 60.09 85 GLY A N 1
ATOM 681 C CA . GLY A 1 85 ? 21.549 4.016 -20.832 1.00 60.09 85 GLY A CA 1
ATOM 682 C C . GLY A 1 85 ? 20.411 3.092 -20.367 1.00 60.09 85 GLY A C 1
ATOM 683 O O . GLY A 1 85 ? 20.381 1.904 -20.712 1.00 60.09 85 GLY A O 1
ATOM 684 N N . PRO A 1 86 ? 19.438 3.636 -19.609 1.00 52.97 86 PRO A N 1
ATOM 685 C CA . PRO A 1 86 ? 18.284 2.890 -19.100 1.00 52.97 86 PRO A CA 1
ATOM 686 C C . PRO A 1 86 ? 17.465 2.229 -20.221 1.00 52.97 86 PRO A C 1
ATOM 688 O O . PRO A 1 86 ? 16.863 1.178 -20.004 1.00 52.97 86 PRO A O 1
ATOM 691 N N . LYS A 1 87 ? 17.488 2.786 -21.440 1.00 48.94 87 LYS A N 1
ATOM 692 C CA . LYS A 1 87 ? 16.870 2.193 -22.635 1.00 48.94 87 LYS A CA 1
ATOM 693 C C . LYS A 1 87 ? 17.258 0.745 -22.909 1.00 48.94 87 LYS A C 1
ATOM 695 O O . LYS A 1 87 ? 16.352 -0.047 -23.105 1.00 48.94 87 LYS A O 1
ATOM 700 N N . LYS A 1 88 ? 18.543 0.362 -22.884 1.00 52.50 88 LYS A N 1
ATOM 701 C CA . LYS A 1 88 ? 18.946 -1.029 -23.194 1.00 52.50 88 LYS A CA 1
ATOM 702 C C . LYS A 1 88 ? 18.470 -2.029 -22.136 1.00 52.50 88 LYS A C 1
ATOM 704 O O . LYS A 1 88 ? 18.081 -3.137 -22.478 1.00 52.50 88 LYS A O 1
ATOM 709 N N . TYR A 1 89 ? 18.418 -1.607 -20.873 1.00 53.75 89 TYR A N 1
ATOM 710 C CA . TYR A 1 89 ? 17.856 -2.397 -19.772 1.00 53.75 89 TYR A CA 1
ATOM 711 C C . TYR A 1 89 ? 16.333 -2.563 -19.879 1.00 53.75 89 TYR A C 1
ATOM 713 O O . TYR A 1 89 ? 15.783 -3.602 -19.521 1.00 53.75 89 TYR A O 1
ATOM 721 N N . TYR A 1 90 ? 15.641 -1.538 -20.385 1.00 53.56 90 TYR A N 1
ATOM 722 C CA . TYR A 1 90 ? 14.200 -1.581 -20.627 1.00 53.56 90 TYR A CA 1
ATOM 723 C C . TYR A 1 90 ? 13.827 -2.216 -21.985 1.00 53.56 90 TYR A C 1
ATOM 725 O O . TYR A 1 90 ? 12.713 -2.714 -22.112 1.00 53.56 90 TYR A O 1
ATOM 733 N N . GLU A 1 91 ? 14.721 -2.237 -22.977 1.00 50.59 91 GLU A N 1
ATOM 734 C CA . GLU A 1 91 ? 14.545 -2.872 -24.298 1.00 50.59 91 GLU A CA 1
ATOM 735 C C . GLU A 1 91 ? 14.903 -4.368 -24.311 1.00 50.59 91 GLU A C 1
ATOM 737 O O . GLU A 1 91 ? 14.402 -5.108 -25.157 1.00 50.59 91 GLU A O 1
ATOM 742 N N . GLU A 1 92 ? 15.681 -4.867 -23.346 1.00 51.72 92 GLU A N 1
ATOM 743 C CA . GLU A 1 92 ? 15.850 -6.306 -23.093 1.00 51.72 92 GLU A CA 1
ATOM 744 C C . GLU A 1 92 ? 14.602 -6.835 -22.344 1.00 51.72 92 GLU A C 1
ATOM 746 O O . GLU A 1 92 ? 14.577 -7.120 -21.147 1.00 51.72 92 GLU A O 1
ATOM 751 N N . ILE A 1 93 ? 13.500 -6.862 -23.097 1.00 49.12 93 ILE A N 1
ATOM 752 C CA . ILE A 1 93 ? 12.065 -6.949 -22.759 1.00 49.12 93 ILE A CA 1
ATOM 753 C C . ILE A 1 93 ? 11.617 -8.267 -22.072 1.00 49.12 93 ILE A C 1
ATOM 755 O O . ILE A 1 93 ? 10.471 -8.691 -22.152 1.00 49.12 93 ILE A O 1
ATOM 759 N N . SER A 1 94 ? 12.475 -8.901 -21.275 1.00 53.78 94 SER A N 1
ATOM 760 C CA . SER A 1 94 ? 12.043 -9.877 -20.256 1.00 53.78 94 SER A CA 1
ATOM 761 C C . SER A 1 94 ? 11.783 -9.214 -18.896 1.00 53.78 94 SER A C 1
ATOM 763 O O . SER A 1 94 ? 10.939 -9.668 -18.119 1.00 53.78 94 SER A O 1
ATOM 765 N N . VAL A 1 95 ? 12.444 -8.083 -18.628 1.00 58.19 95 VAL A N 1
ATOM 766 C CA . VAL A 1 95 ? 12.379 -7.408 -17.330 1.00 58.19 95 VAL A CA 1
ATOM 767 C C . VAL A 1 95 ? 11.072 -6.632 -17.166 1.00 58.19 95 VAL A C 1
ATOM 769 O O . VAL A 1 95 ? 10.417 -6.794 -16.148 1.00 58.19 95 VAL A O 1
ATOM 772 N N . TRP A 1 96 ? 10.600 -5.862 -18.152 1.00 54.75 96 TRP A N 1
ATOM 773 C CA . TRP A 1 96 ? 9.387 -5.033 -17.994 1.00 54.75 96 TRP A CA 1
ATOM 774 C C . TRP A 1 96 ? 8.125 -5.812 -17.606 1.00 54.75 96 TRP A C 1
ATOM 776 O O . TRP A 1 96 ? 7.370 -5.363 -16.742 1.00 54.75 96 TRP A O 1
ATOM 786 N N . HIS A 1 97 ? 7.911 -6.986 -18.201 1.00 59.81 97 HIS A N 1
ATOM 787 C CA . HIS A 1 97 ? 6.802 -7.865 -17.830 1.00 59.81 97 HIS A CA 1
ATOM 788 C C . HIS A 1 97 ? 6.926 -8.336 -16.380 1.00 59.81 97 HIS A C 1
ATOM 790 O O . HIS A 1 97 ? 5.949 -8.324 -15.632 1.00 59.81 97 HIS A O 1
ATOM 796 N N . TYR A 1 98 ? 8.140 -8.695 -15.964 1.00 67.06 98 TYR A N 1
ATOM 797 C CA . TYR A 1 98 ? 8.433 -9.059 -14.585 1.00 67.06 98 TYR A CA 1
ATOM 798 C C . TYR A 1 98 ? 8.225 -7.875 -13.623 1.00 67.06 98 TYR A C 1
ATOM 800 O O . TYR A 1 98 ? 7.584 -8.033 -12.588 1.00 67.06 98 TYR A O 1
ATOM 808 N N . LEU A 1 99 ? 8.664 -6.670 -14.001 1.00 65.31 99 LEU A N 1
ATOM 809 C CA . LEU A 1 99 ? 8.510 -5.440 -13.219 1.00 65.31 99 LEU A CA 1
ATOM 810 C C . LEU A 1 99 ? 7.047 -5.082 -12.979 1.00 65.31 99 LEU A C 1
ATOM 812 O O . LEU A 1 99 ? 6.642 -4.878 -11.836 1.00 65.31 99 LEU A O 1
ATOM 816 N N . PHE A 1 100 ? 6.252 -5.025 -14.049 1.00 67.31 100 PHE A N 1
ATOM 817 C CA . PHE A 1 100 ? 4.828 -4.727 -13.944 1.00 67.31 100 PHE A CA 1
ATOM 818 C C . PHE A 1 100 ? 4.112 -5.776 -13.107 1.00 67.31 100 PHE A C 1
ATOM 820 O O . PHE A 1 100 ? 3.304 -5.433 -12.249 1.00 67.31 100 PHE A O 1
ATOM 827 N N . ARG A 1 101 ? 4.433 -7.054 -13.318 1.00 70.50 101 ARG A N 1
ATOM 828 C CA . ARG A 1 101 ? 3.821 -8.148 -12.571 1.00 70.50 101 ARG A CA 1
ATOM 829 C C . ARG A 1 101 ? 4.108 -8.047 -11.075 1.00 70.50 101 ARG A C 1
ATOM 831 O O . ARG A 1 101 ? 3.172 -8.140 -10.284 1.00 70.50 101 ARG A O 1
ATOM 838 N N . GLU A 1 102 ? 5.365 -7.843 -10.692 1.00 74.38 102 GLU A N 1
ATOM 839 C CA . GLU A 1 102 ? 5.768 -7.742 -9.286 1.00 74.38 102 GLU A CA 1
ATOM 840 C C . GLU A 1 102 ? 5.181 -6.499 -8.607 1.00 74.38 102 GLU A C 1
ATOM 842 O O . GLU A 1 102 ? 4.629 -6.605 -7.510 1.00 74.38 102 GLU A O 1
ATOM 847 N N . ALA A 1 103 ? 5.229 -5.336 -9.267 1.00 72.75 103 ALA A N 1
ATOM 848 C CA . ALA A 1 103 ? 4.659 -4.097 -8.737 1.00 72.75 103 ALA A CA 1
ATOM 849 C C . ALA A 1 103 ? 3.151 -4.245 -8.492 1.00 72.75 103 ALA A C 1
ATOM 851 O O . ALA A 1 103 ? 2.671 -4.050 -7.378 1.00 72.75 103 ALA A O 1
ATOM 852 N N . ILE A 1 104 ? 2.413 -4.716 -9.498 1.00 75.69 104 ILE A N 1
ATOM 853 C CA . ILE A 1 104 ? 0.959 -4.894 -9.420 1.00 75.69 104 ILE A CA 1
ATOM 854 C C . ILE A 1 104 ? 0.583 -5.915 -8.352 1.00 75.69 104 ILE A C 1
ATOM 856 O O . ILE A 1 104 ? -0.347 -5.692 -7.579 1.00 75.69 104 ILE A O 1
ATOM 860 N N . TYR A 1 105 ? 1.318 -7.021 -8.263 1.00 77.94 105 TYR A N 1
ATOM 861 C CA . TYR A 1 105 ? 1.074 -8.038 -7.249 1.00 77.94 105 TYR A CA 1
ATOM 862 C C . TYR A 1 105 ? 1.270 -7.494 -5.825 1.00 77.94 105 TYR A C 1
ATOM 864 O O . TYR A 1 105 ? 0.448 -7.760 -4.942 1.00 77.94 105 TYR A O 1
ATOM 872 N N . MET A 1 106 ? 2.313 -6.689 -5.604 1.00 79.00 106 MET A N 1
ATOM 873 C CA . MET A 1 106 ? 2.547 -6.018 -4.324 1.00 79.00 106 MET A CA 1
ATOM 874 C C . MET A 1 106 ? 1.461 -4.977 -4.015 1.00 79.00 106 MET A C 1
ATOM 876 O O . MET A 1 106 ? 0.918 -4.978 -2.907 1.00 79.00 106 MET A O 1
ATOM 880 N N . THR A 1 107 ? 1.072 -4.144 -4.986 1.00 77.56 107 THR A N 1
ATOM 881 C CA . THR A 1 107 ? 0.004 -3.144 -4.818 1.00 77.56 107 THR A CA 1
ATOM 882 C C . THR A 1 107 ? -1.340 -3.798 -4.483 1.00 77.56 107 THR A C 1
ATOM 884 O O . THR A 1 107 ? -2.031 -3.362 -3.565 1.00 77.56 107 THR A O 1
ATOM 887 N N . ILE A 1 108 ? -1.714 -4.884 -5.167 1.00 79.44 108 ILE A N 1
ATOM 888 C CA . ILE A 1 108 ? -2.980 -5.592 -4.919 1.00 79.44 108 ILE A CA 1
ATOM 889 C C . ILE A 1 108 ? -3.011 -6.181 -3.510 1.00 79.44 108 ILE A C 1
ATOM 891 O O . ILE A 1 108 ? -4.022 -6.066 -2.817 1.00 79.44 108 ILE A O 1
ATOM 895 N N . LYS A 1 109 ? -1.904 -6.773 -3.046 1.00 80.69 109 LYS A N 1
ATOM 896 C CA . LYS A 1 109 ? -1.805 -7.264 -1.664 1.00 80.69 109 LYS A CA 1
ATOM 897 C C . LYS A 1 109 ? -2.005 -6.147 -0.646 1.00 80.69 109 LYS A C 1
ATOM 899 O O . LYS A 1 109 ? -2.711 -6.357 0.339 1.00 80.69 109 LYS A O 1
ATOM 904 N N . GLN A 1 110 ? -1.427 -4.974 -0.899 1.00 81.38 110 GLN A N 1
ATOM 905 C CA . GLN A 1 110 ? -1.616 -3.800 -0.052 1.00 81.38 110 GLN A CA 1
ATOM 906 C C . GLN A 1 110 ? -3.086 -3.352 -0.029 1.00 81.38 110 GLN A C 1
ATOM 908 O O . GLN A 1 110 ? -3.625 -3.116 1.052 1.00 81.38 110 GLN A O 1
ATOM 913 N N . VAL A 1 111 ? -3.754 -3.292 -1.188 1.00 83.81 111 VAL A N 1
ATOM 914 C CA . VAL A 1 111 ? -5.182 -2.932 -1.299 1.00 83.81 111 VAL A CA 1
ATOM 915 C C . VAL A 1 111 ? -6.065 -3.925 -0.544 1.00 83.81 111 VAL A C 1
ATOM 917 O O . VAL A 1 111 ? -6.896 -3.514 0.260 1.00 83.81 111 VAL A O 1
ATOM 920 N N . ILE A 1 112 ? -5.850 -5.232 -0.717 1.00 81.12 112 ILE A N 1
ATOM 921 C CA . ILE A 1 112 ? -6.624 -6.263 -0.009 1.00 81.12 112 ILE A CA 1
ATOM 922 C C . ILE A 1 112 ? -6.401 -6.171 1.505 1.00 81.12 112 ILE A C 1
ATOM 924 O O . ILE A 1 112 ? -7.356 -6.276 2.276 1.00 81.12 112 ILE A O 1
ATOM 928 N N . ALA A 1 113 ? -5.159 -5.957 1.951 1.00 82.50 113 ALA A N 1
ATOM 929 C CA . ALA A 1 113 ? -4.853 -5.785 3.369 1.00 82.50 113 ALA A CA 1
ATOM 930 C C . ALA A 1 113 ? -5.528 -4.529 3.952 1.00 82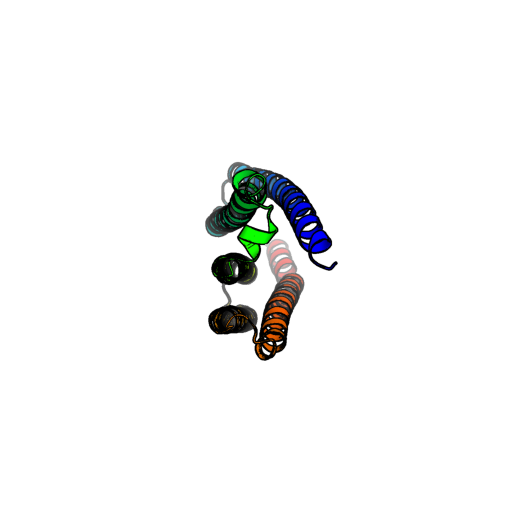.50 113 ALA A C 1
ATOM 932 O O . ALA A 1 113 ? -6.040 -4.567 5.075 1.00 82.50 113 ALA A O 1
ATOM 933 N N . ALA A 1 114 ? -5.574 -3.435 3.187 1.00 82.12 114 ALA A N 1
ATOM 934 C CA . ALA A 1 114 ? -6.256 -2.204 3.571 1.00 82.12 114 ALA A CA 1
ATOM 935 C C . ALA A 1 114 ? -7.785 -2.382 3.627 1.00 82.12 114 ALA A C 1
ATOM 937 O O . ALA A 1 114 ? -8.412 -1.992 4.612 1.00 82.12 114 ALA A O 1
ATOM 938 N N . ASP A 1 115 ? -8.387 -3.043 2.639 1.00 83.31 115 ASP A N 1
ATOM 939 C CA . ASP A 1 115 ? -9.827 -3.313 2.622 1.00 83.31 115 ASP A CA 1
ATOM 940 C C . ASP A 1 115 ? -10.231 -4.270 3.756 1.00 83.31 115 ASP A C 1
ATOM 942 O O . ASP A 1 115 ? -11.210 -4.028 4.468 1.00 83.31 115 ASP A O 1
ATOM 946 N N . ALA A 1 116 ? -9.437 -5.316 4.012 1.00 81.06 116 ALA A N 1
ATOM 947 C CA . ALA A 1 116 ? -9.663 -6.248 5.118 1.00 81.06 116 ALA A CA 1
ATOM 948 C C . ALA A 1 116 ? -9.689 -5.533 6.475 1.00 81.06 116 ALA A C 1
ATOM 950 O O . ALA A 1 116 ? -10.475 -5.879 7.362 1.00 81.06 116 ALA A O 1
ATOM 951 N N . LEU A 1 117 ? -8.870 -4.494 6.627 1.00 79.06 117 LEU A N 1
ATOM 952 C CA . LEU A 1 117 ? -8.848 -3.667 7.822 1.00 79.06 117 LEU A CA 1
ATOM 953 C C . LEU A 1 117 ? -10.112 -2.852 8.029 1.00 79.06 117 LEU A C 1
ATOM 955 O O . LEU A 1 117 ? -10.571 -2.711 9.164 1.00 79.06 117 LEU A O 1
ATOM 959 N N . LEU A 1 118 ? -10.682 -2.319 6.956 1.00 75.56 118 LEU A N 1
ATOM 960 C CA . LEU A 1 118 ? -11.941 -1.584 7.013 1.00 75.56 118 LEU A CA 1
ATOM 961 C C . LEU A 1 118 ? -13.075 -2.505 7.460 1.00 75.56 118 LEU A C 1
ATOM 963 O O . LEU A 1 118 ? -13.818 -2.170 8.385 1.00 75.56 118 LEU A O 1
ATOM 967 N N . VAL A 1 119 ? -13.144 -3.710 6.885 1.00 77.56 119 VAL A N 1
ATOM 968 C CA . VAL A 1 119 ? -14.106 -4.740 7.302 1.00 77.56 119 VAL A CA 1
ATOM 969 C C . VAL A 1 119 ? -13.897 -5.122 8.769 1.00 77.56 119 VAL A C 1
ATOM 971 O O . VAL A 1 119 ? -14.863 -5.235 9.529 1.00 77.56 119 VAL A O 1
ATOM 974 N N . TYR A 1 120 ? -12.641 -5.263 9.199 1.00 75.25 120 TYR A N 1
ATOM 975 C CA . TYR A 1 120 ? -12.303 -5.563 10.586 1.00 75.25 120 TYR A CA 1
ATOM 976 C C . TYR A 1 120 ? -12.763 -4.462 11.555 1.00 75.25 120 TYR A C 1
ATOM 978 O O . TYR A 1 120 ? -13.385 -4.756 12.579 1.00 75.25 120 TYR A O 1
ATOM 986 N N . ARG A 1 121 ? -12.524 -3.187 11.219 1.00 73.44 121 ARG A N 1
ATOM 987 C CA . ARG A 1 121 ? -12.993 -2.034 12.005 1.00 73.44 121 ARG A CA 1
ATOM 988 C C . ARG A 1 121 ? -14.511 -2.035 12.134 1.00 73.44 121 ARG A C 1
ATOM 990 O O . ARG A 1 121 ? -15.021 -1.884 13.242 1.00 73.44 121 ARG A O 1
ATOM 997 N N . LEU A 1 122 ? -15.224 -2.273 11.033 1.00 73.31 122 LEU A N 1
ATOM 998 C CA . LEU A 1 122 ? -16.681 -2.363 11.051 1.00 73.31 122 LEU A CA 1
ATOM 999 C C . LEU A 1 122 ? -17.170 -3.492 11.966 1.00 73.31 122 LEU A C 1
ATOM 1001 O O . LEU A 1 122 ? -18.107 -3.298 12.738 1.00 73.31 122 LEU A O 1
ATOM 1005 N N . TYR A 1 123 ? -16.525 -4.660 11.908 1.00 71.69 123 TYR A N 1
ATOM 1006 C CA . TYR A 1 123 ? -16.881 -5.815 12.732 1.00 71.69 123 TYR A CA 1
ATOM 1007 C C . TYR A 1 123 ? -16.736 -5.539 14.236 1.00 71.69 123 TYR A C 1
ATOM 1009 O O . TYR A 1 123 ? -17.580 -5.978 15.022 1.00 71.69 123 TYR A O 1
ATOM 1017 N N . ILE A 1 124 ? -15.701 -4.791 14.640 1.00 67.62 124 ILE A N 1
ATOM 1018 C CA . ILE A 1 124 ? -15.546 -4.345 16.031 1.00 67.62 124 ILE A CA 1
ATOM 1019 C C . ILE A 1 124 ? -16.632 -3.343 16.409 1.00 67.62 124 ILE A C 1
ATOM 1021 O O . ILE A 1 124 ? -17.297 -3.548 17.422 1.00 67.62 124 ILE A O 1
ATOM 1025 N N . VAL A 1 125 ? -16.802 -2.277 15.616 1.00 67.94 125 VAL A N 1
ATOM 1026 C CA . VAL A 1 125 ? -17.756 -1.194 15.914 1.00 67.94 125 VAL A CA 1
ATOM 1027 C C . VAL A 1 125 ? -19.158 -1.766 16.103 1.00 67.94 125 VAL A C 1
ATOM 1029 O O . VAL A 1 125 ? -19.816 -1.467 17.089 1.00 67.94 125 VAL A O 1
ATOM 1032 N N . TRP A 1 126 ? -19.572 -2.699 15.242 1.00 67.62 126 TRP A N 1
ATOM 1033 C CA . TRP A 1 126 ? -20.889 -3.334 15.309 1.00 67.62 126 TRP A CA 1
ATOM 1034 C C . TRP A 1 126 ? -21.030 -4.484 16.316 1.00 67.62 126 TRP A C 1
ATOM 1036 O O . TRP A 1 126 ? -22.003 -5.244 16.258 1.00 67.62 126 TRP A O 1
ATOM 1046 N N . GLY A 1 127 ? -20.090 -4.631 17.254 1.00 64.00 127 GLY A N 1
ATOM 1047 C CA . GLY A 1 127 ? -20.192 -5.606 18.341 1.00 64.00 127 GLY A CA 1
ATOM 1048 C C . GLY A 1 127 ? -20.267 -7.052 17.846 1.00 64.00 127 GLY A C 1
ATOM 1049 O O . GLY A 1 127 ? -21.033 -7.848 18.382 1.00 64.00 127 GLY A O 1
ATOM 1050 N N . ARG A 1 128 ? -19.502 -7.394 16.797 1.00 60.34 128 ARG A N 1
ATOM 1051 C CA . ARG A 1 128 ? -19.428 -8.737 16.184 1.00 60.34 128 ARG A CA 1
ATOM 1052 C C . ARG A 1 128 ? -20.699 -9.231 15.471 1.00 60.34 128 ARG A C 1
ATOM 1054 O O . ARG A 1 128 ? -20.787 -10.408 15.110 1.00 60.34 128 ARG A O 1
ATOM 1061 N N . LYS A 1 129 ? -21.685 -8.365 15.209 1.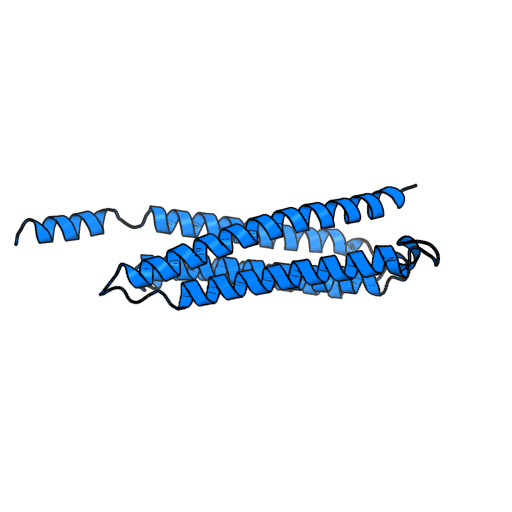00 64.31 129 LYS A N 1
ATOM 1062 C CA . LYS A 1 129 ? -22.904 -8.744 14.470 1.00 64.31 129 LYS A CA 1
ATOM 1063 C C . LYS A 1 129 ? -22.609 -8.958 12.976 1.00 64.31 129 LYS A C 1
ATOM 1065 O O . LYS A 1 129 ? -22.579 -8.012 12.193 1.00 64.31 129 LYS A O 1
ATOM 1070 N N . LYS A 1 130 ? -22.471 -10.227 12.565 1.00 63.19 130 LYS A N 1
ATOM 1071 C CA . LYS A 1 130 ? -22.101 -10.655 11.193 1.00 63.19 130 LYS A CA 1
ATOM 1072 C C . LYS A 1 130 ? -23.020 -10.144 10.070 1.00 63.19 130 LYS A C 1
ATOM 1074 O O . LYS A 1 130 ? -22.587 -10.073 8.923 1.00 63.19 130 LYS A O 1
ATOM 1079 N N . ARG A 1 131 ? -24.265 -9.758 10.381 1.00 63.25 131 ARG A N 1
ATOM 1080 C CA . ARG A 1 131 ? -25.266 -9.301 9.396 1.00 63.25 131 ARG A CA 1
ATOM 1081 C C . ARG A 1 131 ? -24.820 -8.062 8.608 1.00 63.25 131 ARG A C 1
ATOM 1083 O O . ARG A 1 131 ? -25.129 -7.965 7.429 1.00 63.25 131 ARG A O 1
ATOM 1090 N N . PHE A 1 132 ? -24.072 -7.153 9.233 1.00 64.12 132 PHE A N 1
ATOM 1091 C CA . PHE A 1 132 ? -23.604 -5.914 8.591 1.00 64.12 132 PHE A CA 1
ATOM 1092 C C . PHE A 1 132 ? -22.210 -6.043 7.969 1.00 64.12 132 PHE A C 1
ATOM 1094 O O . PHE A 1 132 ? -21.823 -5.232 7.136 1.00 64.12 132 PHE A O 1
ATOM 1101 N N . THR A 1 133 ? -21.470 -7.093 8.329 1.00 68.31 133 THR A N 1
ATOM 1102 C CA . THR A 1 133 ? -20.149 -7.402 7.765 1.00 68.31 133 THR A CA 1
ATOM 1103 C C . THR A 1 133 ? -20.253 -8.125 6.422 1.00 68.31 133 THR A C 1
ATOM 1105 O O . THR A 1 133 ? -19.307 -8.081 5.647 1.00 68.31 133 THR A O 1
ATOM 1108 N N . ALA A 1 134 ? -21.398 -8.745 6.111 1.00 73.88 134 ALA A N 1
ATOM 1109 C CA . ALA A 1 134 ? -21.595 -9.509 4.878 1.00 73.88 134 ALA A CA 1
ATOM 1110 C C . ALA A 1 134 ? -21.416 -8.665 3.603 1.00 73.88 134 ALA A C 1
ATOM 1112 O O . ALA A 1 134 ? -20.710 -9.091 2.696 1.00 73.88 134 ALA A O 1
ATOM 1113 N N . ALA A 1 135 ? -21.990 -7.458 3.543 1.00 74.62 135 ALA A N 1
ATOM 1114 C CA . ALA A 1 135 ? -21.887 -6.600 2.357 1.00 74.62 135 ALA A CA 1
ATOM 1115 C C . ALA A 1 135 ? -20.436 -6.147 2.059 1.00 74.62 135 ALA A C 1
ATOM 1117 O O . ALA A 1 135 ? -19.974 -6.357 0.937 1.00 74.62 135 ALA A O 1
ATOM 1118 N N . PRO A 1 136 ? -19.664 -5.628 3.035 1.00 77.12 136 PRO A N 1
ATOM 1119 C CA . PRO A 1 136 ? -18.237 -5.355 2.847 1.00 77.12 136 PRO A CA 1
ATOM 1120 C C . PRO A 1 136 ? -17.402 -6.599 2.522 1.00 77.12 136 PRO A C 1
ATOM 1122 O O . PRO A 1 136 ? -16.423 -6.496 1.793 1.00 77.12 136 PRO A O 1
ATOM 1125 N N . LEU A 1 137 ? -17.777 -7.774 3.042 1.00 79.31 137 LEU A N 1
ATOM 1126 C CA . LEU A 1 137 ? -17.069 -9.024 2.755 1.00 79.31 137 LEU A CA 1
ATOM 1127 C C . LEU A 1 137 ? -17.237 -9.442 1.288 1.00 79.31 137 LEU A C 1
ATOM 1129 O O . LEU A 1 137 ? -16.269 -9.849 0.654 1.00 79.31 137 LEU A O 1
ATOM 1133 N N . VAL A 1 138 ? -18.449 -9.302 0.740 1.00 82.25 138 VAL A N 1
ATOM 1134 C CA . VAL A 1 138 ? -18.727 -9.571 -0.679 1.00 82.25 138 VAL A CA 1
ATOM 1135 C C . VAL A 1 138 ? -17.936 -8.612 -1.567 1.00 82.25 138 VAL A C 1
ATOM 1137 O O . VAL A 1 138 ? -17.282 -9.053 -2.511 1.00 82.25 138 VAL A O 1
ATOM 1140 N N . LEU A 1 139 ? -17.922 -7.319 -1.229 1.00 80.25 139 LEU A N 1
ATOM 1141 C CA . LEU A 1 139 ? -17.127 -6.332 -1.962 1.00 80.25 139 LEU A CA 1
ATOM 1142 C C . LEU A 1 139 ? -15.628 -6.649 -1.901 1.00 80.25 139 LEU A C 1
ATOM 1144 O O . LEU A 1 139 ? -14.968 -6.618 -2.932 1.00 80.25 139 LEU A O 1
ATOM 1148 N N . LEU A 1 140 ? -15.110 -7.067 -0.743 1.00 80.56 140 LEU A N 1
ATOM 1149 C CA . LEU A 1 140 ? -13.715 -7.484 -0.593 1.00 80.56 140 LEU A CA 1
ATOM 1150 C C . LEU A 1 140 ? -13.372 -8.696 -1.469 1.00 80.56 140 LEU A C 1
ATOM 1152 O O . LEU A 1 140 ? -12.322 -8.717 -2.111 1.00 80.56 140 LEU A O 1
ATOM 1156 N N . THR A 1 141 ? -14.259 -9.695 -1.535 1.00 80.94 141 THR A N 1
ATOM 1157 C CA . THR A 1 141 ? -14.056 -10.837 -2.439 1.00 80.94 141 THR A CA 1
ATOM 1158 C C . THR A 1 141 ? -14.097 -10.416 -3.904 1.00 80.94 141 THR A C 1
ATOM 1160 O O . THR A 1 141 ? -13.288 -10.904 -4.687 1.00 80.94 141 THR A O 1
ATOM 1163 N N . ALA A 1 142 ? -14.960 -9.463 -4.270 1.00 82.75 142 ALA A N 1
ATOM 1164 C CA . ALA A 1 142 ? -14.985 -8.909 -5.617 1.00 82.75 142 ALA A CA 1
ATOM 1165 C C . ALA A 1 142 ? -13.666 -8.184 -5.936 1.00 82.75 142 ALA A C 1
ATOM 1167 O O . ALA A 1 142 ? -13.046 -8.494 -6.950 1.00 82.75 142 ALA A O 1
ATOM 1168 N N . THR A 1 143 ? -13.172 -7.313 -5.048 1.00 82.81 143 THR A N 1
ATOM 1169 C CA . THR A 1 143 ? -11.873 -6.635 -5.213 1.00 82.81 143 THR A CA 1
ATOM 1170 C C . THR A 1 143 ? -10.734 -7.642 -5.407 1.00 82.81 143 THR A C 1
ATOM 1172 O O . THR A 1 143 ? -9.903 -7.469 -6.297 1.00 82.81 143 THR A O 1
ATOM 1175 N N . ALA A 1 144 ? -10.719 -8.734 -4.633 1.00 81.19 144 ALA A N 1
ATOM 1176 C CA . ALA A 1 144 ? -9.719 -9.792 -4.771 1.00 81.19 144 ALA A CA 1
ATOM 1177 C C . ALA A 1 144 ? -9.806 -10.520 -6.126 1.00 81.19 144 ALA A C 1
ATOM 1179 O O . ALA A 1 144 ? -8.774 -10.798 -6.735 1.00 81.19 144 ALA A O 1
ATOM 1180 N N . VAL A 1 145 ? -11.018 -10.791 -6.623 1.00 83.50 145 VAL A N 1
ATOM 1181 C CA . VAL A 1 145 ? -11.235 -11.411 -7.942 1.00 83.50 145 VAL A CA 1
ATOM 1182 C C . VAL A 1 145 ? -10.749 -10.494 -9.062 1.00 83.50 145 VAL A C 1
ATOM 1184 O O . VAL A 1 145 ? -9.964 -10.935 -9.898 1.00 83.50 145 VAL A O 1
ATOM 1187 N N . PHE A 1 146 ? -11.135 -9.214 -9.060 1.00 81.62 146 PHE A N 1
ATOM 1188 C CA . PHE A 1 146 ? -10.661 -8.249 -10.060 1.00 81.62 146 PHE A CA 1
ATOM 1189 C C . PHE A 1 146 ? -9.137 -8.074 -10.011 1.00 81.62 146 PHE A C 1
ATOM 1191 O O . PHE A 1 146 ? -8.502 -7.994 -11.059 1.00 81.62 146 PHE A O 1
ATOM 1198 N N . GLY A 1 147 ? -8.534 -8.108 -8.819 1.00 77.75 147 GLY A N 1
ATOM 1199 C CA . GLY A 1 147 ? -7.078 -8.098 -8.663 1.00 77.75 147 GLY A CA 1
ATOM 1200 C C . GLY A 1 147 ? -6.395 -9.358 -9.195 1.00 77.75 147 GLY A C 1
ATOM 1201 O O . GLY A 1 147 ? -5.342 -9.291 -9.818 1.00 77.75 147 GLY A O 1
ATOM 1202 N N . TYR A 1 148 ? -6.984 -10.537 -9.009 1.00 79.62 148 TYR A N 1
ATOM 1203 C CA . TYR A 1 148 ? -6.409 -11.746 -9.597 1.00 79.62 148 TYR A CA 1
ATOM 1204 C C . TYR A 1 148 ? -6.527 -11.742 -11.130 1.00 79.62 148 TYR A C 1
ATOM 1206 O O . TYR A 1 148 ? -5.592 -12.148 -11.821 1.00 79.62 148 TYR A O 1
ATOM 1214 N N . LEU A 1 149 ? -7.637 -11.222 -11.666 1.00 80.25 149 LEU A N 1
ATOM 1215 C CA . LEU A 1 149 ? -7.852 -11.069 -13.106 1.00 80.25 149 LEU A CA 1
ATOM 1216 C C . LEU A 1 149 ? -6.857 -10.093 -13.748 1.00 80.25 149 LEU A C 1
ATOM 1218 O O . LEU A 1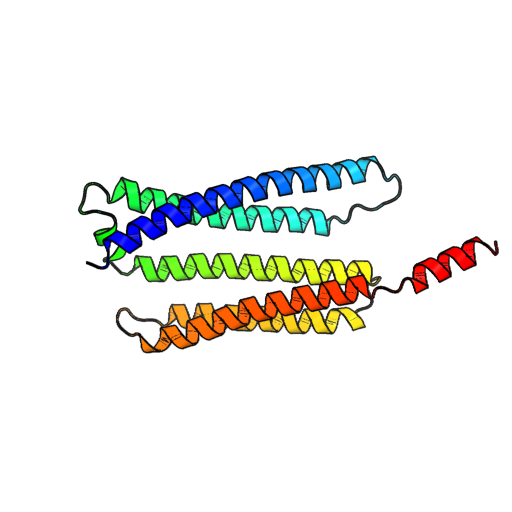 149 ? -6.333 -10.406 -14.815 1.00 80.25 149 LEU A O 1
ATOM 1222 N N . THR A 1 150 ? -6.527 -8.965 -13.101 1.00 74.69 150 THR A N 1
ATOM 1223 C CA . THR A 1 150 ? -5.479 -8.057 -13.608 1.00 74.69 150 THR A CA 1
ATOM 1224 C C . THR A 1 150 ? -4.137 -8.770 -13.717 1.00 74.69 150 THR A C 1
ATOM 1226 O O . THR A 1 150 ? -3.523 -8.740 -14.782 1.00 74.69 150 THR A O 1
ATOM 1229 N N . VAL A 1 151 ? -3.701 -9.469 -12.663 1.00 75.38 151 VAL A N 1
ATOM 1230 C CA . VAL A 1 151 ? -2.428 -10.216 -12.658 1.00 75.38 151 VAL A CA 1
ATOM 1231 C C . VAL A 1 151 ? -2.420 -11.311 -13.724 1.00 75.38 151 VAL A C 1
ATOM 1233 O O . VAL A 1 151 ? -1.425 -11.478 -14.432 1.00 75.38 151 VAL A O 1
ATOM 1236 N N . TRP A 1 152 ? -3.529 -12.041 -13.867 1.00 75.19 152 TRP A N 1
ATOM 1237 C CA . TRP A 1 152 ? -3.678 -13.062 -14.900 1.00 75.19 152 TRP A CA 1
ATOM 1238 C C . TRP A 1 152 ? -3.573 -12.463 -16.308 1.00 75.19 152 TRP A C 1
ATOM 1240 O O . TRP A 1 152 ? -2.836 -12.997 -17.137 1.00 75.19 152 TRP A O 1
ATOM 1250 N N . GLY A 1 153 ? -4.210 -11.314 -16.548 1.00 73.50 153 GLY A N 1
ATOM 1251 C CA . GLY A 1 153 ? -4.082 -10.547 -17.786 1.00 73.50 153 GLY A CA 1
ATOM 1252 C C . GLY A 1 153 ? -2.644 -10.202 -18.125 1.00 73.50 153 GLY A C 1
ATOM 1253 O O . GLY A 1 153 ? -2.170 -10.535 -19.206 1.00 73.50 153 GLY A O 1
ATOM 1254 N N . PHE A 1 154 ? -1.925 -9.606 -17.172 1.00 68.19 154 PHE A N 1
ATOM 1255 C CA . PHE A 1 154 ? -0.517 -9.243 -17.351 1.00 68.19 154 PHE A CA 1
ATOM 1256 C C . PHE A 1 154 ? 0.394 -10.448 -17.601 1.00 68.19 154 PHE A C 1
ATOM 1258 O O . PHE A 1 154 ? 1.357 -10.331 -18.352 1.00 68.19 154 PHE A O 1
ATOM 1265 N N . SER A 1 155 ? 0.091 -11.611 -17.017 1.00 69.25 155 SER A N 1
ATOM 1266 C CA . SER A 1 155 ? 0.881 -12.833 -17.230 1.00 69.25 155 SER A CA 1
ATOM 1267 C C . SER A 1 155 ? 0.769 -13.421 -18.643 1.00 69.25 155 SER A C 1
ATOM 1269 O O . SER A 1 155 ? 1.573 -14.274 -19.006 1.00 69.25 155 SER A O 1
ATOM 1271 N N . ARG A 1 156 ? -0.227 -12.984 -19.425 1.00 67.75 156 ARG A N 1
ATOM 1272 C CA . ARG A 1 156 ? -0.539 -13.476 -20.777 1.00 67.75 156 ARG A CA 1
ATOM 1273 C C . ARG A 1 156 ? -0.151 -12.494 -21.886 1.00 67.75 156 ARG A C 1
ATOM 1275 O O . ARG A 1 156 ? -0.339 -12.820 -23.051 1.00 67.75 156 ARG A O 1
ATOM 1282 N N . VAL A 1 157 ? 0.353 -11.304 -21.549 1.00 63.50 157 VAL A N 1
ATOM 1283 C CA . VAL A 1 157 ? 0.778 -10.320 -22.554 1.00 63.50 157 VAL A CA 1
ATOM 1284 C C . VAL A 1 157 ? 2.144 -10.730 -23.098 1.00 63.50 157 VAL A C 1
ATOM 1286 O O . VAL A 1 157 ? 3.138 -10.641 -22.380 1.00 63.50 157 VAL A O 1
ATOM 1289 N N . GLU A 1 158 ? 2.193 -11.166 -24.356 1.00 56.75 158 GLU A N 1
ATOM 1290 C CA . GLU A 1 158 ? 3.444 -11.332 -25.100 1.00 56.75 158 GLU A CA 1
ATOM 1291 C C . GLU A 1 158 ? 3.941 -9.978 -25.649 1.00 56.75 158 GLU A C 1
ATOM 1293 O O . GLU A 1 158 ? 3.124 -9.099 -25.959 1.00 56.75 158 GLU A O 1
ATOM 1298 N N . PRO A 1 159 ? 5.267 -9.780 -25.790 1.00 52.56 159 PRO A N 1
ATOM 1299 C CA . PRO A 1 159 ? 5.824 -8.547 -26.336 1.00 52.56 159 PRO A CA 1
ATOM 1300 C C . PRO A 1 159 ? 5.300 -8.276 -27.756 1.00 52.56 159 PRO A C 1
ATOM 1302 O O . PRO A 1 159 ? 5.557 -9.050 -28.673 1.00 52.56 159 PRO A O 1
ATOM 1305 N N . GLY A 1 160 ? 4.585 -7.164 -27.950 1.00 54.03 160 GLY A N 1
ATOM 1306 C CA . GLY A 1 160 ? 4.135 -6.703 -29.272 1.00 54.03 160 GLY A CA 1
ATOM 1307 C C . GLY A 1 160 ? 2.643 -6.873 -29.584 1.00 54.03 160 GLY A C 1
ATOM 1308 O O . GLY A 1 160 ? 2.209 -6.402 -30.634 1.00 54.03 160 GLY A O 1
ATOM 1309 N N . GLN A 1 161 ? 1.836 -7.464 -28.692 1.00 52.41 161 GLN A N 1
ATOM 1310 C CA . GLN A 1 161 ? 0.374 -7.495 -28.847 1.00 52.41 161 GLN A CA 1
ATOM 1311 C C . GLN A 1 161 ? -0.331 -6.497 -27.917 1.00 52.41 161 GLN A C 1
ATOM 1313 O O . GLN A 1 161 ? -0.383 -6.662 -26.700 1.00 52.41 161 GLN A O 1
ATOM 1318 N N . ASN A 1 162 ? -0.915 -5.456 -28.515 1.00 54.66 162 ASN A N 1
ATOM 1319 C CA . ASN A 1 162 ? -1.600 -4.366 -27.809 1.00 54.66 162 ASN A CA 1
ATOM 1320 C C . ASN A 1 162 ? -3.050 -4.705 -27.403 1.00 54.66 162 ASN A C 1
ATOM 1322 O O . ASN A 1 162 ? -3.658 -3.960 -26.633 1.00 54.66 162 ASN A O 1
ATOM 1326 N N . ASP A 1 163 ? -3.604 -5.825 -27.876 1.00 55.41 163 ASP A N 1
ATOM 1327 C CA . ASP A 1 163 ? -5.037 -6.135 -27.743 1.00 55.41 163 ASP A CA 1
ATOM 1328 C C . ASP A 1 163 ? -5.481 -6.409 -26.295 1.00 55.41 163 ASP A C 1
ATOM 1330 O O . ASP A 1 163 ? -6.637 -6.185 -25.930 1.00 55.41 163 ASP A O 1
ATOM 1334 N N . HIS A 1 164 ? -4.564 -6.818 -25.414 1.00 60.28 164 HIS A N 1
ATOM 1335 C CA . HIS A 1 164 ? -4.886 -7.125 -24.016 1.00 60.28 164 HIS A CA 1
ATOM 1336 C C . HIS A 1 164 ? -4.751 -5.932 -23.054 1.00 60.28 164 HIS A C 1
ATOM 1338 O O . HIS A 1 164 ? -5.276 -5.991 -21.938 1.00 60.28 164 HIS A O 1
ATOM 1344 N N . ALA A 1 165 ? -4.126 -4.825 -23.473 1.00 64.81 165 ALA A N 1
ATOM 1345 C CA . ALA A 1 165 ? -3.874 -3.668 -22.608 1.00 64.81 165 ALA A CA 1
ATOM 1346 C C . ALA A 1 165 ? -5.170 -2.986 -22.127 1.00 64.81 165 ALA A C 1
ATOM 1348 O O . ALA A 1 165 ? -5.280 -2.598 -20.962 1.00 64.81 165 ALA A O 1
ATOM 1349 N N . ALA A 1 166 ? -6.187 -2.904 -22.992 1.00 68.00 166 ALA A N 1
ATOM 1350 C CA . ALA A 1 166 ? -7.478 -2.305 -22.649 1.00 68.00 166 ALA A CA 1
ATOM 1351 C C . ALA A 1 166 ? -8.248 -3.127 -21.598 1.00 68.00 166 ALA A C 1
ATOM 1353 O O . ALA A 1 166 ? -8.824 -2.571 -20.664 1.00 68.00 166 ALA A O 1
ATOM 1354 N N . SER A 1 167 ? -8.225 -4.460 -21.708 1.00 71.31 167 SER A N 1
ATOM 1355 C CA . SER A 1 167 ? -8.907 -5.350 -20.752 1.00 71.31 167 SER A CA 1
ATOM 1356 C C . SER A 1 167 ? -8.272 -5.283 -19.365 1.00 71.31 167 SER A C 1
ATOM 1358 O O . SER A 1 167 ? -8.966 -5.180 -18.355 1.00 71.31 167 SER A O 1
ATOM 1360 N N . ILE A 1 168 ? -6.942 -5.254 -19.328 1.00 73.00 168 ILE A N 1
ATOM 1361 C CA . ILE A 1 168 ? -6.161 -5.092 -18.107 1.00 73.00 168 ILE A CA 1
ATOM 1362 C C . ILE A 1 168 ? -6.489 -3.770 -17.404 1.00 73.00 168 ILE A C 1
ATOM 1364 O O . ILE A 1 168 ? -6.703 -3.750 -16.188 1.00 73.00 168 ILE A O 1
ATOM 1368 N N . TYR A 1 169 ? -6.560 -2.675 -18.166 1.00 77.31 169 TYR A N 1
ATOM 1369 C CA . TYR A 1 169 ? -6.926 -1.366 -17.637 1.00 77.31 169 TYR A CA 1
ATOM 1370 C C . TYR A 1 169 ? -8.323 -1.386 -17.005 1.00 77.31 169 TYR A C 1
ATOM 1372 O O . TYR A 1 169 ? -8.482 -0.946 -15.867 1.00 77.31 169 TYR A O 1
ATOM 1380 N N . HIS A 1 170 ? -9.323 -1.966 -17.677 1.00 80.12 170 HIS A N 1
ATOM 1381 C CA . HIS A 1 170 ? -10.677 -2.079 -17.125 1.00 80.12 170 HIS A CA 1
ATOM 1382 C C . HIS A 1 170 ? -10.724 -2.879 -15.818 1.00 80.12 170 HIS A C 1
ATOM 1384 O O . HIS A 1 170 ? -11.416 -2.481 -14.879 1.00 80.12 170 HIS A O 1
ATOM 1390 N N . TRP A 1 171 ? -9.973 -3.979 -15.714 1.00 80.94 171 TRP A N 1
ATOM 1391 C CA . TRP A 1 171 ? -9.906 -4.756 -14.475 1.00 80.94 171 TRP A CA 1
ATOM 1392 C C . TRP A 1 171 ? -9.221 -3.982 -13.340 1.00 80.94 171 TRP A C 1
ATOM 1394 O O . TRP A 1 171 ? -9.675 -4.052 -12.197 1.00 80.94 171 TRP A O 1
ATOM 1404 N N . ALA A 1 172 ? -8.185 -3.193 -13.644 1.00 78.44 172 ALA A N 1
ATOM 1405 C CA . ALA A 1 172 ? -7.510 -2.343 -12.663 1.00 78.44 172 ALA A CA 1
ATOM 1406 C C . ALA A 1 172 ? -8.425 -1.213 -12.166 1.00 78.44 172 ALA A C 1
ATOM 1408 O O . ALA A 1 172 ? -8.554 -1.004 -10.959 1.00 78.44 172 ALA A O 1
ATOM 1409 N N . VAL A 1 173 ? -9.128 -0.537 -13.080 1.00 83.31 173 VAL A N 1
ATOM 1410 C CA . VAL A 1 173 ? -10.147 0.467 -12.738 1.00 83.31 173 VAL A CA 1
ATOM 1411 C C . VAL A 1 173 ? -11.249 -0.156 -11.882 1.00 83.31 173 VAL A C 1
ATOM 1413 O O . VAL A 1 173 ? -11.664 0.450 -10.893 1.00 83.31 173 VAL A O 1
ATOM 1416 N N . GLY A 1 174 ? -11.686 -1.378 -12.202 1.00 83.81 174 GLY A N 1
ATOM 1417 C CA . GLY A 1 174 ? -12.660 -2.127 -11.407 1.00 83.81 174 GLY A CA 1
ATOM 1418 C C . GLY A 1 174 ? -12.186 -2.390 -9.977 1.00 83.81 174 GLY A C 1
ATOM 1419 O O . GLY A 1 174 ? -12.930 -2.131 -9.034 1.00 83.81 174 GLY A O 1
ATOM 1420 N N . LEU A 1 175 ? -10.932 -2.818 -9.799 1.00 84.12 175 LEU A N 1
ATOM 1421 C CA . LEU A 1 175 ? -10.323 -3.027 -8.481 1.00 84.12 175 LEU A CA 1
ATOM 1422 C C . LEU A 1 175 ? -10.315 -1.747 -7.633 1.00 84.12 175 LEU A C 1
ATOM 1424 O O . LEU A 1 175 ? -10.788 -1.764 -6.495 1.00 84.12 175 LEU A O 1
ATOM 1428 N N . PHE A 1 176 ? -9.821 -0.631 -8.178 1.00 81.88 176 PHE A N 1
ATOM 1429 C CA . PHE A 1 176 ? -9.751 0.628 -7.425 1.00 81.88 176 PHE A CA 1
ATOM 1430 C C . PHE A 1 176 ? -11.141 1.191 -7.124 1.00 81.88 176 PHE A C 1
ATOM 1432 O O . PHE A 1 176 ? -11.388 1.690 -6.026 1.00 81.88 176 PHE A O 1
ATOM 1439 N N . SER A 1 177 ? -12.072 1.051 -8.069 1.00 87.69 177 SER A N 1
ATOM 1440 C CA . SER A 1 177 ? -13.461 1.481 -7.897 1.00 87.69 177 SER A CA 1
ATOM 1441 C C . SER A 1 177 ? -14.172 0.669 -6.810 1.00 87.69 177 SER A C 1
ATOM 1443 O O . SER A 1 177 ? -14.861 1.240 -5.967 1.00 87.69 177 SER A O 1
ATOM 1445 N N . LEU A 1 178 ? -13.977 -0.654 -6.770 1.00 84.75 178 LEU A N 1
ATOM 1446 C CA . LEU A 1 178 ? -14.550 -1.521 -5.735 1.00 84.75 178 LEU A CA 1
ATOM 1447 C C . LEU A 1 178 ? -13.954 -1.257 -4.351 1.00 84.75 178 LEU A C 1
ATOM 1449 O O . LEU A 1 178 ? -14.702 -1.223 -3.372 1.00 84.75 178 LEU A O 1
ATOM 1453 N N . SER A 1 179 ? -12.645 -1.012 -4.251 1.00 84.44 179 SER A N 1
ATOM 1454 C CA . SER A 1 179 ? -12.024 -0.599 -2.984 1.00 84.44 179 SER A CA 1
ATOM 1455 C C . SER A 1 179 ? -12.588 0.746 -2.505 1.00 84.44 179 SER A C 1
ATOM 1457 O O . SER A 1 179 ? -12.946 0.887 -1.332 1.00 84.44 179 SER A O 1
ATOM 1459 N N . LEU A 1 180 ? -12.791 1.716 -3.408 1.00 85.56 180 LEU A N 1
ATOM 1460 C CA . LEU A 1 180 ? -13.431 2.993 -3.076 1.00 85.56 180 LEU A CA 1
ATOM 1461 C C . LEU A 1 180 ? -14.864 2.794 -2.562 1.00 85.56 180 LEU A C 1
ATOM 1463 O O . LEU A 1 180 ? -15.224 3.322 -1.510 1.00 85.56 180 LEU A O 1
ATOM 1467 N N . VAL A 1 181 ? -15.674 1.998 -3.263 1.00 86.56 181 VAL A N 1
ATOM 1468 C CA . VAL A 1 181 ? -17.041 1.671 -2.829 1.00 86.56 181 VAL A CA 1
ATOM 1469 C C . VAL A 1 181 ? -17.021 0.978 -1.467 1.00 86.56 181 VAL A C 1
ATOM 1471 O O . VAL A 1 181 ? -17.815 1.327 -0.597 1.00 86.56 181 VAL A O 1
ATOM 1474 N N . THR A 1 182 ? -16.085 0.055 -1.236 1.00 84.56 182 THR A N 1
ATOM 1475 C CA . THR A 1 182 ? -15.912 -0.618 0.060 1.00 84.56 182 THR A CA 1
ATOM 1476 C C . THR A 1 182 ? -15.615 0.390 1.168 1.00 84.56 182 THR A C 1
ATOM 1478 O O . THR A 1 182 ? -16.256 0.350 2.218 1.00 84.56 182 THR A O 1
ATOM 1481 N N . ASN A 1 183 ? -14.715 1.344 0.920 1.00 85.81 183 ASN A N 1
ATOM 1482 C CA . ASN A 1 183 ? -14.403 2.432 1.846 1.00 85.81 183 ASN A CA 1
ATOM 1483 C C . ASN A 1 183 ? -15.631 3.295 2.165 1.00 85.81 183 ASN A C 1
ATOM 1485 O O . ASN A 1 183 ? -15.904 3.562 3.338 1.00 85.81 183 ASN A O 1
ATOM 1489 N N . VAL A 1 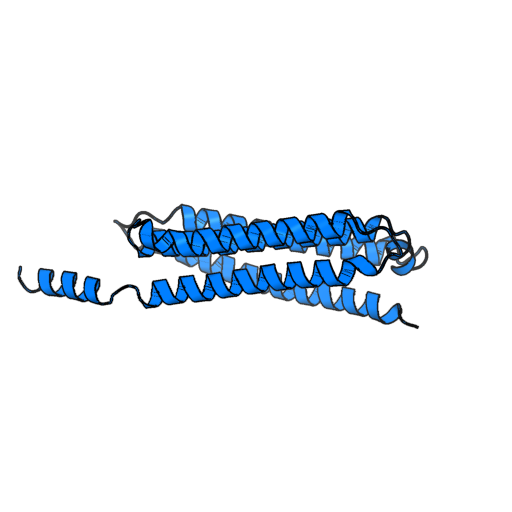184 ? -16.396 3.700 1.147 1.00 85.50 184 VAL A N 1
ATOM 1490 C CA . VAL A 1 184 ? -17.607 4.521 1.310 1.00 85.50 184 VAL A CA 1
ATOM 1491 C C . VAL A 1 184 ? -18.685 3.763 2.082 1.00 85.50 184 VAL A C 1
ATOM 1493 O O . VAL A 1 184 ? -19.251 4.301 3.031 1.00 85.50 184 VAL A O 1
ATOM 1496 N N . VAL A 1 185 ? -18.941 2.501 1.732 1.00 84.12 185 VAL A N 1
ATOM 1497 C CA . VAL A 1 185 ? -19.939 1.655 2.402 1.00 84.12 185 VAL A CA 1
ATOM 1498 C C . VAL A 1 185 ? -19.554 1.412 3.858 1.00 84.12 185 VAL A C 1
ATOM 1500 O O . VAL A 1 185 ? -20.388 1.596 4.743 1.00 84.12 185 VAL A O 1
ATOM 1503 N N . VAL A 1 186 ? -18.300 1.042 4.136 1.00 79.50 186 VAL A N 1
ATOM 1504 C CA . VAL A 1 186 ? -17.825 0.828 5.510 1.00 79.50 186 VAL A CA 1
ATOM 1505 C C . VAL A 1 186 ? -17.927 2.117 6.321 1.00 79.50 186 VAL A C 1
ATOM 1507 O O . VAL A 1 186 ? -18.463 2.092 7.427 1.00 79.50 186 VAL A O 1
ATOM 1510 N N . THR A 1 187 ? -17.479 3.247 5.774 1.00 81.81 187 THR A N 1
ATOM 1511 C CA . THR A 1 187 ? -17.536 4.541 6.468 1.00 81.81 187 THR A CA 1
ATOM 1512 C C . THR A 1 187 ? -18.978 4.981 6.707 1.00 81.81 187 THR A C 1
ATOM 1514 O O . THR A 1 187 ? -19.308 5.406 7.810 1.00 81.81 187 THR A O 1
ATOM 1517 N N . GLY A 1 188 ? -19.867 4.802 5.727 1.00 81.06 188 GLY A N 1
ATOM 1518 C CA . GLY A 1 188 ? -21.296 5.071 5.874 1.00 81.06 188 GLY A CA 1
ATOM 1519 C C . GLY A 1 188 ? -21.955 4.194 6.941 1.00 81.06 188 GLY A C 1
ATOM 1520 O O . GLY A 1 188 ? -22.744 4.687 7.741 1.00 81.06 188 GLY A O 1
ATOM 1521 N N . LEU A 1 189 ? -21.598 2.909 7.020 1.00 75.12 189 LEU A N 1
ATOM 1522 C CA . LEU A 1 189 ? -22.095 1.996 8.056 1.00 75.12 189 LEU A CA 1
ATOM 1523 C C . LEU A 1 189 ? -21.524 2.302 9.449 1.00 75.12 189 LEU A C 1
ATOM 1525 O O . LEU A 1 189 ? -22.205 2.060 10.443 1.00 75.12 189 LEU A O 1
ATOM 1529 N N . ILE A 1 190 ? -20.300 2.829 9.540 1.00 72.12 190 ILE A N 1
ATOM 1530 C CA . ILE A 1 190 ? -19.732 3.342 10.796 1.00 72.12 190 ILE A CA 1
ATOM 1531 C C . ILE A 1 190 ? -20.442 4.638 11.203 1.00 72.12 190 ILE A C 1
ATOM 1533 O O . ILE A 1 190 ? -20.821 4.781 12.358 1.00 72.12 190 ILE A O 1
ATOM 1537 N N . GLY A 1 191 ? -20.682 5.559 10.268 1.00 73.00 191 GLY A N 1
ATOM 1538 C CA . GLY A 1 191 ? -21.397 6.811 10.538 1.00 73.00 191 GLY A CA 1
ATOM 1539 C C . GLY A 1 191 ? -22.866 6.596 10.912 1.00 73.00 191 GLY A C 1
ATOM 1540 O O . GLY A 1 191 ? -23.409 7.320 11.737 1.00 73.00 191 GLY A O 1
ATOM 1541 N N . LYS A 1 192 ? -23.503 5.557 10.358 1.00 69.50 192 LYS A N 1
ATOM 1542 C CA . LYS A 1 192 ? -24.864 5.126 10.712 1.00 69.50 192 LYS A CA 1
ATOM 1543 C C . LYS A 1 192 ? -24.903 4.253 11.974 1.00 69.50 192 LYS A C 1
ATOM 1545 O O . LYS A 1 192 ? -25.981 3.775 12.332 1.00 69.50 192 LYS A O 1
ATOM 1550 N N . PHE A 1 193 ? -23.764 4.016 12.638 1.00 58.00 193 PHE A N 1
ATOM 1551 C CA . PHE A 1 193 ? -23.751 3.347 13.934 1.00 58.00 193 PHE A CA 1
ATOM 1552 C C . PHE A 1 193 ? -24.633 4.158 14.888 1.00 58.00 193 PHE A C 1
ATOM 1554 O O . PHE A 1 193 ? -24.366 5.340 15.101 1.00 58.00 193 PHE A O 1
ATOM 1561 N N . PRO A 1 194 ? -25.746 3.589 15.378 1.00 52.69 194 PRO A N 1
ATOM 1562 C CA . PRO A 1 194 ? -26.806 4.392 15.942 1.00 52.69 194 PRO A CA 1
ATOM 1563 C C . PRO A 1 194 ? -26.312 5.045 17.230 1.00 52.69 194 PRO A C 1
ATOM 1565 O O . PRO A 1 194 ? -26.077 4.380 18.239 1.00 52.69 194 PRO A O 1
ATOM 1568 N N . THR A 1 195 ? -26.306 6.373 17.210 1.00 53.12 195 THR A N 1
ATOM 1569 C CA . THR A 1 195 ? -26.472 7.268 18.364 1.00 53.12 195 THR A CA 1
ATOM 1570 C C . THR A 1 195 ? -27.574 6.796 19.330 1.00 53.12 195 THR A C 1
ATOM 1572 O O . THR A 1 195 ? -27.566 7.167 20.497 1.00 53.12 195 THR A O 1
ATOM 1575 N N . GLY A 1 196 ? -28.469 5.899 18.897 1.00 48.94 196 GLY A N 1
ATOM 1576 C CA . GLY A 1 196 ? -29.432 5.194 19.743 1.00 48.94 196 GLY A CA 1
ATOM 1577 C C . GLY A 1 196 ? -28.835 4.275 20.821 1.00 48.94 196 GLY A C 1
ATOM 1578 O O . GLY A 1 196 ? -29.460 4.126 21.863 1.00 48.94 196 GLY A O 1
ATOM 1579 N N . ASN A 1 197 ? -27.635 3.699 20.649 1.00 46.25 197 ASN A N 1
ATOM 1580 C CA . ASN A 1 197 ? -27.011 2.900 21.719 1.00 46.25 197 ASN A CA 1
ATOM 1581 C C . ASN A 1 197 ? -26.337 3.770 22.791 1.00 46.25 197 ASN A C 1
ATOM 1583 O O . ASN A 1 197 ? -26.260 3.348 23.939 1.00 46.25 197 ASN A O 1
ATOM 1587 N N . TYR A 1 198 ? -25.884 4.976 22.436 1.00 49.69 198 TYR A N 1
ATOM 1588 C CA . TYR A 1 198 ? -25.401 5.951 23.416 1.00 49.69 198 TYR A CA 1
ATOM 1589 C C . TYR A 1 198 ? -26.571 6.513 24.231 1.00 49.69 198 TYR A C 1
ATOM 1591 O O . TYR A 1 198 ? -26.507 6.479 25.451 1.00 49.69 198 TYR A O 1
ATOM 1599 N N . LEU A 1 199 ? -27.693 6.853 23.580 1.00 49.50 199 LEU A N 1
ATOM 1600 C CA . LEU A 1 199 ? -28.931 7.253 24.263 1.00 49.50 199 LEU A CA 1
ATOM 1601 C C . LEU A 1 199 ? -29.519 6.139 25.143 1.00 49.50 199 LEU A C 1
ATOM 1603 O O . LEU A 1 199 ? -29.978 6.420 26.241 1.00 49.50 199 LEU A O 1
ATOM 1607 N N . ALA A 1 200 ? -29.489 4.874 24.711 1.00 48.03 200 ALA A N 1
ATOM 1608 C CA . ALA A 1 200 ? -29.981 3.765 25.531 1.00 48.03 200 ALA A CA 1
ATOM 1609 C C . ALA A 1 200 ? -29.089 3.486 26.754 1.00 48.03 200 ALA A C 1
ATOM 1611 O O . ALA A 1 200 ? -29.607 3.120 27.804 1.00 48.03 200 ALA A O 1
ATOM 1612 N N . VAL A 1 201 ? -27.768 3.674 26.644 1.00 52.62 201 VAL A N 1
ATOM 1613 C CA . VAL A 1 201 ? -26.835 3.532 27.777 1.00 52.62 201 VAL A CA 1
ATOM 1614 C C . VAL A 1 201 ? -26.893 4.751 28.708 1.00 52.62 201 VAL A C 1
ATOM 1616 O O . VAL A 1 201 ? -26.878 4.569 29.922 1.00 52.62 201 VAL A O 1
ATOM 1619 N N . GLU A 1 202 ? -27.040 5.973 28.184 1.00 50.75 202 GLU A N 1
ATOM 1620 C CA . GLU A 1 202 ? -27.237 7.185 28.997 1.00 50.75 202 GLU A CA 1
ATOM 1621 C C . GLU A 1 202 ? -28.585 7.185 29.724 1.00 50.75 202 GLU A C 1
ATOM 1623 O O . GLU A 1 202 ? -28.624 7.469 30.918 1.00 50.75 202 GLU A O 1
ATOM 1628 N N . LEU A 1 203 ? -29.677 6.786 29.063 1.00 51.28 203 LEU A N 1
ATOM 1629 C CA . LEU A 1 203 ? -30.989 6.675 29.709 1.00 51.28 203 LEU A CA 1
ATOM 1630 C C . LEU A 1 203 ? -30.992 5.593 30.796 1.00 51.28 203 LEU A C 1
ATOM 1632 O O . LEU A 1 203 ? -31.579 5.794 31.852 1.00 51.28 203 LEU A O 1
ATOM 1636 N N . HIS A 1 204 ? -30.292 4.473 30.600 1.00 49.84 204 HIS A N 1
ATOM 1637 C CA . HIS A 1 204 ? -30.205 3.431 31.629 1.00 49.84 204 HIS A CA 1
ATOM 1638 C C . HIS A 1 204 ? -29.276 3.808 32.800 1.00 49.84 204 HIS A C 1
ATOM 1640 O O . HIS A 1 204 ? -29.419 3.247 33.884 1.00 49.84 204 HIS A O 1
ATOM 1646 N N . SER A 1 205 ? -28.351 4.756 32.598 1.00 49.56 205 SER A N 1
ATOM 1647 C CA . SER A 1 205 ? -27.481 5.312 33.645 1.00 49.56 205 SER A CA 1
ATOM 1648 C C . SER A 1 205 ? -28.092 6.513 34.378 1.00 49.56 205 SER A C 1
ATOM 1650 O O . SER A 1 205 ? -27.583 6.871 35.432 1.00 49.56 205 SER A O 1
ATOM 1652 N N . GLN A 1 206 ? -29.137 7.152 33.839 1.00 48.28 206 GLN A N 1
ATOM 1653 C CA . GLN A 1 206 ? -29.896 8.207 34.530 1.00 48.28 206 GLN A CA 1
ATOM 1654 C C . GLN A 1 206 ? -31.056 7.668 35.384 1.00 48.28 206 GLN A C 1
ATOM 1656 O O . GLN A 1 206 ? -31.592 8.408 36.205 1.00 48.28 206 GLN A O 1
ATOM 1661 N N . TYR A 1 207 ? -31.452 6.406 35.193 1.00 51.28 207 TYR A N 1
ATOM 1662 C CA . TYR A 1 207 ? -32.553 5.752 35.916 1.00 51.28 207 TYR A CA 1
ATOM 1663 C C . TYR A 1 207 ? -32.094 4.735 36.985 1.00 51.28 207 TYR A C 1
ATOM 1665 O O . TYR A 1 207 ? -32.928 4.003 37.520 1.00 51.28 207 TYR A O 1
ATOM 1673 N N . ILE A 1 208 ? -30.795 4.694 37.307 1.00 48.38 208 ILE A N 1
ATOM 1674 C CA . ILE A 1 208 ? -30.204 3.978 38.456 1.00 48.38 208 ILE A CA 1
ATOM 1675 C C . ILE A 1 208 ? -29.474 5.010 39.311 1.00 48.38 208 ILE A C 1
ATOM 1677 O O . ILE A 1 208 ? -29.645 4.964 40.548 1.00 48.38 208 ILE A O 1
#

Sequence (208 aa):
MSDLSLETYKFIAIWVEAIFWGMYTVLFGICMYVLLSARKRCTTGTVNKPFLATAMVLYFLSTIHFLNDFARG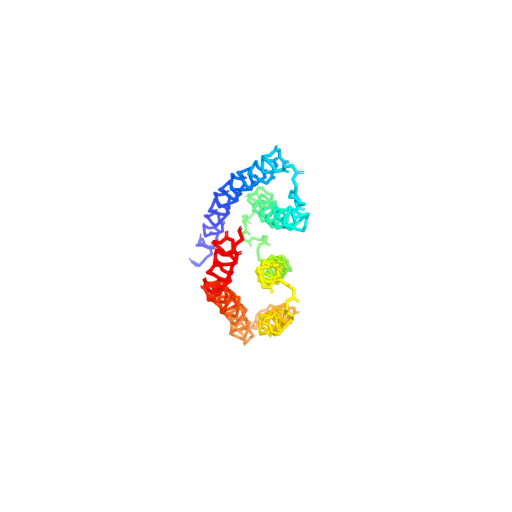YIGFLEYGDKGGPKKYYEEISVWHYLFREAIYMTIKQVIAADALLVYRLYIVWGRKKRFTAAPLVLLTATAVFGYLTVWGFSRVEPGQNDHAASIYHWAVGLFSLSLVTNVVVTGLIGKFPTGNYLAVELHSQYI

Organism: Moniliophthora roreri (NCBI:txid221103)